Protein AF-E5VKX6-F1 (afdb_monomer)

Foldseek 3Di:
DVVLVQLQLDAADEAEDPPPCLVVDPCSVCVVVPHHDDDDDDDAPPDDDVVRVVSRVLSVQRSCVVVVNHDDDGDRGDGYHYDYPPQDDDWDDPDWAFWDAPDDAFDWFAFFQWGTFGAHPVVRDTPDTTTDNHGDTRHYDHPRRTGDPPVVLLCLLQEAEDEDEDDDPVCCPPPQNVCVVSVHHHDDDDFADDPDDDPVRVVSNVLSVVSSCVVVVVDDDDGDNHHRYDYAYPVQKDFFFAQAWAFKDAPDDFFDWFAFFQFGIFGAHPPPRDTPDTTTDRATATWHHADDDRTDHGGDGGTIGRHPPPPD

Structure (mmCIF, N/CA/C/O backbone):
data_AF-E5VKX6-F1
#
_entry.id   AF-E5VKX6-F1
#
loop_
_atom_site.group_PDB
_atom_site.id
_atom_site.type_symbol
_atom_site.label_atom_id
_atom_site.label_alt_id
_atom_site.label_comp_id
_atom_site.label_asym_id
_atom_site.label_entity_id
_atom_site.label_seq_id
_atom_site.pdbx_PDB_ins_code
_atom_site.Cartn_x
_atom_site.Cartn_y
_atom_site.Cartn_z
_atom_site.occupancy
_atom_site.B_iso_or_equiv
_atom_site.auth_seq_id
_atom_site.auth_comp_id
_atom_site.auth_asym_id
_atom_site.auth_atom_id
_atom_site.pdbx_PDB_model_num
ATOM 1 N N . MET A 1 1 ? 7.952 15.667 -30.362 1.00 75.56 1 MET A N 1
ATOM 2 C CA . MET A 1 1 ? 8.714 14.533 -29.792 1.00 75.56 1 MET A CA 1
ATOM 3 C C . MET A 1 1 ? 8.686 13.271 -30.652 1.00 75.56 1 MET A C 1
ATOM 5 O O . MET A 1 1 ? 9.751 12.733 -30.902 1.00 75.56 1 MET A O 1
ATOM 9 N N . LEU A 1 2 ? 7.537 12.828 -31.181 1.00 78.50 2 LEU A N 1
ATOM 10 C CA . LEU A 1 2 ? 7.439 11.594 -31.988 1.00 78.50 2 LEU A CA 1
ATOM 11 C C . LEU A 1 2 ? 8.431 11.457 -33.176 1.00 78.50 2 LEU A C 1
ATOM 13 O O . LEU A 1 2 ? 8.920 10.349 -33.383 1.00 78.50 2 LEU A O 1
ATOM 17 N N . PRO A 1 3 ? 8.779 12.518 -33.940 1.00 84.19 3 PRO A N 1
ATOM 18 C CA . PRO A 1 3 ? 9.766 12.403 -35.021 1.00 84.19 3 PRO A CA 1
ATOM 19 C C . PRO A 1 3 ? 11.149 11.949 -34.544 1.00 84.19 3 PRO A C 1
ATOM 21 O O . PRO A 1 3 ? 11.762 11.118 -35.197 1.00 84.19 3 PRO A O 1
ATOM 24 N N . TYR A 1 4 ? 11.584 12.439 -33.384 1.00 83.69 4 TYR A N 1
ATOM 25 C CA . TYR A 1 4 ? 12.848 12.061 -32.758 1.00 83.69 4 TYR A CA 1
ATOM 26 C C . TYR A 1 4 ? 12.817 10.605 -32.267 1.00 83.69 4 TYR A C 1
ATOM 28 O O . TYR A 1 4 ? 13.731 9.830 -32.515 1.00 83.69 4 TYR A O 1
ATOM 36 N N . ALA A 1 5 ? 11.712 10.181 -31.637 1.00 83.75 5 ALA A N 1
ATOM 37 C CA . ALA A 1 5 ? 11.561 8.804 -31.154 1.00 83.75 5 ALA A CA 1
ATOM 38 C C . ALA A 1 5 ? 11.696 7.763 -32.284 1.00 83.75 5 ALA A C 1
ATOM 40 O O . ALA A 1 5 ? 12.300 6.712 -32.088 1.00 83.75 5 ALA A O 1
ATOM 41 N N . LYS A 1 6 ? 11.211 8.085 -33.493 1.00 87.00 6 LYS A N 1
ATOM 42 C CA . LYS A 1 6 ? 11.339 7.231 -34.689 1.00 87.00 6 LYS A CA 1
ATOM 43 C C . LYS A 1 6 ? 12.779 7.014 -35.159 1.00 87.00 6 LYS A C 1
ATOM 45 O O . LYS A 1 6 ? 13.027 6.099 -35.935 1.00 87.00 6 LYS A O 1
ATOM 50 N N . ARG A 1 7 ? 13.727 7.848 -34.734 1.00 90.06 7 ARG A N 1
ATOM 51 C CA . ARG A 1 7 ? 15.133 7.772 -35.159 1.00 90.06 7 ARG A CA 1
ATOM 52 C C . ARG A 1 7 ? 16.009 6.999 -34.179 1.00 90.06 7 ARG A C 1
ATOM 54 O O . ARG A 1 7 ? 17.106 6.592 -34.544 1.00 90.06 7 ARG A O 1
ATOM 61 N N . LEU A 1 8 ? 15.496 6.699 -32.984 1.00 89.69 8 LEU A N 1
ATOM 62 C CA . LEU A 1 8 ? 16.241 6.040 -31.907 1.00 89.69 8 LEU A CA 1
ATOM 63 C C . LEU A 1 8 ? 16.412 4.523 -32.079 1.00 89.69 8 LEU A C 1
ATOM 65 O O . LEU A 1 8 ? 16.864 3.859 -31.151 1.00 89.69 8 LEU A O 1
ATOM 69 N N . ASN A 1 9 ? 16.097 3.971 -33.256 1.00 90.88 9 ASN A N 1
ATOM 70 C CA . ASN A 1 9 ? 16.286 2.552 -33.572 1.00 90.88 9 ASN A CA 1
ATOM 71 C C . ASN A 1 9 ? 15.603 1.603 -32.564 1.00 90.88 9 ASN A C 1
ATOM 73 O O . ASN A 1 9 ? 16.123 0.540 -32.239 1.00 90.88 9 ASN A O 1
ATOM 77 N N . ILE A 1 10 ? 14.440 1.989 -32.047 1.00 87.06 10 ILE A N 1
ATOM 78 C CA . ILE A 1 10 ? 13.662 1.231 -31.057 1.00 87.06 10 ILE A CA 1
ATOM 79 C C . ILE A 1 10 ? 12.542 0.432 -31.730 1.00 87.06 10 ILE A C 1
ATOM 81 O O . ILE A 1 10 ? 12.110 0.769 -32.828 1.00 87.06 10 ILE A O 1
ATOM 85 N N . ASP A 1 11 ? 12.086 -0.642 -31.086 1.00 82.12 11 ASP A N 1
ATOM 86 C CA . ASP A 1 11 ? 11.082 -1.548 -31.667 1.00 82.12 11 ASP A CA 1
ATOM 87 C C . ASP A 1 11 ? 9.640 -1.055 -31.447 1.00 82.12 11 ASP A C 1
ATOM 89 O O . ASP A 1 11 ? 8.745 -1.344 -32.242 1.00 82.12 11 ASP A O 1
ATOM 93 N N . TYR A 1 12 ? 9.411 -0.281 -30.384 1.00 79.94 12 TYR A N 1
ATOM 94 C CA . TYR A 1 12 ? 8.090 0.179 -29.969 1.00 79.94 12 TYR A CA 1
ATOM 95 C C . TYR A 1 12 ? 8.161 1.583 -29.362 1.00 79.94 12 TYR A C 1
ATOM 97 O O . TYR A 1 12 ? 9.068 1.895 -28.591 1.00 79.94 12 TYR A O 1
ATOM 105 N N . VAL A 1 13 ? 7.194 2.428 -29.715 1.00 78.50 13 VAL A N 1
ATOM 106 C CA . VAL A 1 13 ? 6.979 3.753 -29.136 1.00 78.50 13 VAL A CA 1
ATOM 107 C C . VAL A 1 13 ? 5.578 3.788 -28.559 1.00 78.50 13 VAL A C 1
ATOM 109 O O . VAL A 1 13 ? 4.588 3.824 -29.292 1.00 78.50 13 VAL A O 1
ATOM 112 N N . TRP A 1 14 ? 5.509 3.841 -27.236 1.00 72.25 14 TRP A N 1
ATOM 113 C CA . TRP A 1 14 ? 4.267 4.111 -26.538 1.00 72.25 14 TRP A CA 1
ATOM 114 C C . TRP A 1 14 ? 4.106 5.612 -26.321 1.00 72.25 14 TRP A C 1
ATOM 116 O O . TRP A 1 14 ? 4.937 6.255 -25.678 1.00 72.25 14 TRP A O 1
ATOM 126 N N . VAL A 1 15 ? 3.044 6.187 -26.877 1.00 70.38 15 VAL A N 1
ATOM 127 C CA . VAL A 1 15 ? 2.680 7.589 -26.674 1.00 70.38 15 VAL A CA 1
ATOM 128 C C . VAL A 1 15 ? 1.583 7.638 -25.618 1.00 70.38 15 VAL A C 1
ATOM 130 O O . VAL A 1 15 ? 0.407 7.474 -25.937 1.00 70.38 15 VAL A O 1
ATOM 133 N N . HIS A 1 16 ? 1.991 7.857 -24.368 1.00 62.97 16 HIS A N 1
ATOM 134 C CA . HIS A 1 16 ? 1.084 7.971 -23.231 1.00 62.97 16 HIS A CA 1
ATOM 135 C C . HIS A 1 16 ? 0.746 9.434 -22.912 1.00 62.97 16 HIS A C 1
ATOM 137 O O . HIS A 1 16 ? 1.635 10.287 -22.869 1.00 62.97 16 HIS A O 1
ATOM 143 N N . GLY A 1 17 ? -0.527 9.730 -22.667 1.00 51.97 17 GLY A N 1
ATOM 144 C CA . GLY A 1 17 ? -1.057 11.060 -22.359 1.00 51.97 17 GLY A CA 1
ATOM 145 C C . GLY A 1 17 ? -1.619 11.201 -20.943 1.00 51.97 17 GLY A C 1
ATOM 146 O O . GLY A 1 17 ? -2.368 12.146 -20.686 1.00 51.97 17 GLY A O 1
ATOM 147 N N . ALA A 1 18 ? -1.274 10.316 -19.996 1.00 47.06 18 ALA A N 1
ATOM 148 C CA . ALA A 1 18 ? -1.756 10.453 -18.619 1.00 47.06 18 ALA A CA 1
ATOM 149 C C . ALA A 1 18 ? -1.164 11.681 -17.907 1.00 47.06 18 ALA A C 1
ATOM 151 O O . ALA A 1 18 ? -0.025 11.700 -17.436 1.00 47.06 18 ALA A O 1
ATOM 152 N N . ALA A 1 19 ? -2.002 12.709 -17.794 1.00 45.66 19 ALA A N 1
ATOM 153 C CA . ALA A 1 19 ? -1.686 14.031 -17.267 1.00 45.66 19 ALA A CA 1
ATOM 154 C C . ALA A 1 19 ? -1.288 14.075 -15.778 1.00 45.66 19 ALA A C 1
ATOM 156 O O . ALA A 1 19 ? -0.694 15.054 -15.345 1.00 45.66 19 ALA A O 1
ATOM 157 N N . THR A 1 20 ? -1.588 13.053 -14.971 1.00 47.69 20 THR A N 1
ATOM 158 C CA . THR A 1 20 ? -1.511 13.178 -13.503 1.00 47.69 20 THR A CA 1
ATOM 159 C C . THR A 1 20 ? -0.108 13.045 -12.911 1.00 47.69 20 THR A C 1
ATOM 161 O O . THR A 1 20 ? 0.122 13.561 -11.822 1.00 47.69 20 THR A O 1
ATOM 164 N N . VAL A 1 21 ? 0.833 12.389 -13.602 1.00 48.19 21 VAL A N 1
ATOM 165 C CA . VAL A 1 21 ? 2.227 12.213 -13.126 1.00 48.19 21 VAL A CA 1
ATOM 166 C C . VAL A 1 21 ? 3.234 12.939 -14.024 1.00 48.19 21 VAL A C 1
ATOM 168 O O . VAL A 1 21 ? 4.317 13.309 -13.573 1.00 48.19 21 VAL A O 1
ATOM 171 N N . LEU A 1 22 ? 2.860 13.212 -15.283 1.00 57.25 22 LEU A N 1
ATOM 172 C CA . LEU A 1 22 ? 3.704 13.886 -16.272 1.00 57.25 22 LEU A CA 1
ATOM 173 C C . LEU A 1 22 ? 4.239 15.226 -15.755 1.00 57.25 22 LEU A C 1
ATOM 175 O O . LEU A 1 22 ? 5.444 15.449 -15.857 1.00 57.25 22 LEU A O 1
ATOM 179 N N . GLU A 1 23 ? 3.390 16.065 -15.150 1.00 59.25 23 GLU A N 1
ATOM 180 C CA . GLU A 1 23 ? 3.745 17.427 -14.710 1.00 59.25 23 GLU A CA 1
ATOM 181 C C . GLU A 1 23 ? 4.903 17.480 -13.699 1.00 59.25 23 GLU A C 1
ATOM 183 O O . GLU A 1 23 ? 5.631 18.471 -13.645 1.00 59.25 23 GLU A O 1
ATOM 188 N N . ALA A 1 24 ? 5.128 16.398 -12.946 1.00 64.38 24 ALA A N 1
ATOM 189 C CA . ALA A 1 24 ? 6.196 16.299 -11.951 1.00 64.38 24 ALA A CA 1
ATOM 190 C C . ALA A 1 24 ? 7.514 15.718 -12.503 1.00 64.38 24 ALA A C 1
ATOM 192 O O . ALA A 1 24 ? 8.504 15.633 -11.774 1.00 64.38 24 ALA A O 1
ATOM 193 N N . THR A 1 25 ? 7.561 15.306 -13.774 1.00 69.12 25 THR A N 1
ATOM 194 C CA . THR A 1 25 ? 8.765 14.698 -14.360 1.00 69.12 25 THR A CA 1
ATOM 195 C C . THR A 1 25 ? 9.723 15.746 -14.928 1.00 69.12 25 THR A C 1
ATOM 197 O O . THR A 1 25 ? 9.324 16.726 -15.561 1.00 69.12 25 THR A O 1
ATOM 200 N N . PHE A 1 26 ? 11.027 15.497 -14.779 1.00 72.31 26 PHE A N 1
ATOM 201 C CA . PHE A 1 26 ? 12.072 16.342 -15.368 1.00 72.31 26 PHE A CA 1
ATOM 202 C C . PHE A 1 26 ? 11.925 16.478 -16.893 1.00 72.31 26 PHE A C 1
ATOM 204 O O . PHE A 1 26 ? 12.053 17.574 -17.441 1.00 72.31 26 PHE A O 1
ATOM 211 N N . ALA A 1 27 ? 11.597 15.374 -17.575 1.00 74.31 27 ALA A N 1
ATOM 212 C CA . ALA A 1 27 ? 11.379 15.366 -19.018 1.00 74.31 27 ALA A CA 1
ATOM 213 C C . ALA A 1 27 ? 10.198 16.257 -19.427 1.00 74.31 27 ALA A C 1
ATOM 215 O O . ALA A 1 27 ? 10.301 16.992 -20.409 1.00 74.31 27 ALA A O 1
ATOM 216 N N . HIS A 1 28 ? 9.097 16.247 -18.673 1.00 76.12 28 HIS A N 1
ATOM 217 C CA . HIS A 1 28 ? 7.968 17.136 -18.931 1.00 76.12 28 HIS A CA 1
ATOM 218 C C . HIS A 1 28 ? 8.343 18.607 -18.734 1.00 76.12 28 HIS A C 1
ATOM 220 O O . HIS A 1 28 ? 8.082 19.414 -19.623 1.00 76.12 28 HIS A O 1
ATOM 226 N N . SER A 1 29 ? 9.006 18.956 -17.623 1.00 77.38 29 SER A N 1
ATOM 227 C CA . SER A 1 29 ? 9.419 20.344 -17.362 1.00 77.38 29 SER A CA 1
ATOM 228 C C . SER A 1 29 ? 10.312 20.902 -18.476 1.00 77.38 29 SER A C 1
ATOM 230 O O . SER A 1 29 ? 10.101 22.029 -18.920 1.00 77.38 29 SER A O 1
ATOM 232 N N . LEU A 1 30 ? 11.274 20.114 -18.973 1.00 76.81 30 LEU A N 1
ATOM 233 C CA . LEU A 1 30 ? 12.148 20.534 -20.073 1.00 76.81 30 LEU A CA 1
ATOM 234 C C . LEU A 1 30 ? 11.397 20.699 -21.398 1.00 76.81 30 LEU A C 1
ATOM 236 O O . LEU A 1 30 ? 11.575 21.717 -22.073 1.00 76.81 30 LEU A O 1
ATOM 240 N N . ASN A 1 31 ? 10.514 19.756 -21.736 1.00 80.44 31 ASN A N 1
ATOM 241 C CA . ASN A 1 31 ? 9.680 19.870 -22.932 1.00 80.44 31 ASN A CA 1
ATOM 242 C C . ASN A 1 31 ? 8.766 21.108 -22.870 1.00 80.44 31 ASN A C 1
ATOM 244 O O . ASN A 1 31 ? 8.626 21.807 -23.873 1.00 80.44 31 ASN A O 1
ATOM 248 N N . MET A 1 32 ? 8.205 21.427 -21.698 1.00 79.44 32 MET A N 1
ATOM 249 C CA . MET A 1 32 ? 7.347 22.602 -21.485 1.00 79.44 32 MET A CA 1
ATOM 250 C C . MET A 1 32 ? 8.071 23.936 -21.701 1.00 79.44 32 MET A C 1
ATOM 252 O O . MET A 1 32 ? 7.478 24.872 -22.231 1.00 79.44 32 MET A O 1
ATOM 256 N N . ILE A 1 33 ? 9.355 24.032 -21.339 1.00 85.62 33 ILE A N 1
ATOM 257 C CA . ILE A 1 33 ? 10.170 25.238 -21.581 1.00 85.62 33 ILE A CA 1
ATOM 258 C C . ILE A 1 33 ? 10.822 25.254 -22.975 1.00 85.62 33 ILE A C 1
ATOM 260 O O . ILE A 1 33 ? 11.661 26.109 -23.255 1.00 85.62 33 ILE A O 1
ATOM 264 N N . GLY A 1 34 ? 10.447 24.316 -23.853 1.00 81.94 34 GLY A N 1
ATOM 265 C CA . GLY A 1 34 ? 10.885 24.266 -25.248 1.00 81.94 34 GLY A CA 1
ATOM 266 C C . GLY A 1 34 ? 12.182 23.497 -25.501 1.00 81.94 34 GLY A C 1
ATOM 267 O O . GLY A 1 34 ? 12.703 23.566 -26.611 1.00 81.94 34 GLY A O 1
ATOM 268 N N . THR A 1 35 ? 12.706 22.761 -24.515 1.00 83.69 35 THR A N 1
ATOM 269 C CA . THR A 1 35 ? 13.857 21.861 -24.699 1.00 83.69 35 THR A CA 1
ATOM 270 C C . THR A 1 35 ? 13.359 20.443 -25.002 1.00 83.69 35 THR A C 1
ATOM 272 O O . THR A 1 35 ? 12.798 19.811 -24.106 1.00 83.69 35 THR A O 1
ATOM 275 N N . PRO A 1 36 ? 13.552 19.903 -26.221 1.00 80.00 36 PRO A N 1
ATOM 276 C CA . PRO A 1 36 ? 13.085 18.560 -26.562 1.00 80.00 36 PRO A CA 1
ATOM 277 C C . PRO A 1 36 ? 13.779 17.485 -25.717 1.00 80.00 36 PRO A C 1
ATOM 279 O O . PRO A 1 36 ? 15.002 17.365 -25.749 1.00 80.00 36 PRO A O 1
ATOM 282 N N . VAL A 1 37 ? 13.005 16.675 -24.992 1.00 79.56 37 VAL A N 1
ATOM 283 C CA . VAL A 1 37 ? 13.517 15.555 -24.183 1.00 79.56 37 VAL A CA 1
ATOM 284 C C . VAL A 1 37 ? 12.681 14.303 -24.399 1.00 79.56 37 VAL A C 1
ATOM 286 O O . VAL A 1 37 ? 11.455 14.342 -24.299 1.00 79.56 37 VAL A O 1
ATOM 289 N N . LEU A 1 38 ? 13.353 13.181 -24.651 1.00 78.38 38 LEU A N 1
ATOM 290 C CA . LEU A 1 38 ? 12.748 11.851 -24.729 1.00 78.38 38 LEU A CA 1
ATOM 291 C C . LEU A 1 38 ? 13.234 11.010 -23.562 1.00 78.38 38 LEU A C 1
ATOM 293 O O . LEU A 1 38 ? 14.419 11.020 -23.236 1.00 78.38 38 LEU A O 1
ATOM 297 N N . VAL A 1 39 ? 12.314 10.250 -22.984 1.00 78.25 39 VAL A N 1
ATOM 298 C CA . VAL A 1 39 ? 12.637 9.160 -22.069 1.00 78.25 39 VAL A CA 1
ATOM 299 C C . VAL A 1 39 ? 12.470 7.871 -22.853 1.00 78.25 39 VAL A C 1
ATOM 301 O O . VAL A 1 39 ? 11.474 7.694 -23.552 1.00 78.25 39 VAL A O 1
ATOM 304 N N . VAL A 1 40 ? 13.475 7.007 -22.778 1.00 76.12 40 VAL A N 1
ATOM 305 C CA . VAL A 1 40 ? 13.463 5.704 -23.433 1.00 76.12 40 VAL A CA 1
ATOM 306 C C . VAL A 1 40 ? 13.568 4.640 -22.358 1.00 76.12 40 VAL A C 1
ATOM 308 O O . VAL A 1 40 ? 14.529 4.623 -21.590 1.00 76.12 40 VAL A O 1
ATOM 311 N N . GLU A 1 41 ? 12.593 3.742 -22.341 1.00 73.00 41 GLU A N 1
ATOM 312 C CA . GLU A 1 41 ? 12.605 2.531 -21.531 1.00 73.00 41 GLU A CA 1
ATOM 313 C C . GLU A 1 41 ? 12.821 1.343 -22.465 1.00 73.00 41 GLU A C 1
ATOM 315 O O . GLU A 1 41 ? 12.116 1.190 -23.462 1.00 73.00 41 GLU A O 1
ATOM 320 N N . MET A 1 42 ? 13.839 0.526 -22.190 1.00 68.38 42 MET A N 1
ATOM 321 C CA . MET A 1 42 ? 14.162 -0.633 -23.020 1.00 68.38 42 MET A CA 1
ATOM 322 C C . MET A 1 42 ? 14.477 -1.855 -22.178 1.00 68.38 42 MET A C 1
ATOM 324 O O . MET A 1 42 ? 15.294 -1.813 -21.257 1.00 68.38 42 MET A O 1
ATOM 328 N N . GLY A 1 43 ? 13.877 -2.972 -22.580 1.00 64.88 43 GLY A N 1
ATOM 329 C CA . GLY A 1 43 ? 14.017 -4.251 -21.910 1.00 64.88 43 GLY A CA 1
ATOM 330 C C . GLY A 1 43 ? 13.037 -4.391 -20.758 1.00 64.88 43 GLY A C 1
ATOM 331 O O . GLY A 1 43 ? 11.857 -4.093 -20.888 1.00 64.88 43 GLY A O 1
ATOM 332 N N . VAL A 1 44 ? 13.535 -4.913 -19.650 1.00 61.44 44 VAL A N 1
ATOM 333 C CA . VAL A 1 44 ? 12.734 -5.341 -18.509 1.00 61.44 44 VAL A CA 1
ATOM 334 C C . VAL A 1 44 ? 13.404 -4.880 -17.221 1.00 61.44 44 VAL A C 1
ATOM 336 O O . VAL A 1 44 ? 14.632 -4.761 -17.156 1.00 61.44 44 VAL A O 1
ATOM 339 N N . GLY A 1 45 ? 12.600 -4.595 -16.196 1.00 58.25 45 GLY A N 1
ATOM 340 C CA . GLY A 1 45 ? 13.104 -4.143 -14.902 1.00 58.25 45 GLY A CA 1
ATOM 341 C C . GLY A 1 45 ? 14.121 -5.125 -14.312 1.00 58.25 45 GLY A C 1
ATOM 342 O O . GLY A 1 45 ? 13.942 -6.335 -14.386 1.00 58.25 45 GLY A O 1
ATOM 343 N N . MET A 1 46 ? 15.184 -4.591 -13.704 1.00 50.28 46 MET A N 1
ATOM 344 C CA . MET A 1 46 ? 16.238 -5.342 -13.000 1.00 50.28 46 MET A CA 1
ATOM 345 C C . MET A 1 46 ? 17.194 -6.198 -13.855 1.00 50.28 46 MET A C 1
ATOM 347 O O . MET A 1 46 ? 18.071 -6.850 -13.282 1.00 50.28 46 MET A O 1
ATOM 351 N N . ARG A 1 47 ? 17.132 -6.148 -15.195 1.00 62.16 47 ARG A N 1
ATOM 352 C CA . ARG A 1 47 ? 18.100 -6.837 -16.072 1.00 62.16 47 ARG A CA 1
ATOM 353 C C . ARG A 1 47 ? 18.636 -5.946 -17.185 1.00 62.16 47 ARG A C 1
ATOM 355 O O . ARG A 1 47 ? 17.892 -5.350 -17.955 1.00 62.16 47 ARG A O 1
ATOM 362 N N . VAL A 1 48 ? 19.960 -5.936 -17.340 1.00 69.12 48 VAL A N 1
ATOM 363 C CA . VAL A 1 48 ? 20.627 -5.273 -18.469 1.00 69.12 48 VAL A CA 1
ATOM 364 C C . VAL A 1 48 ? 20.737 -6.245 -19.640 1.00 69.12 48 VAL A C 1
ATOM 366 O O . VAL A 1 48 ? 21.437 -7.253 -19.553 1.00 69.12 48 VAL A O 1
ATOM 369 N N . THR A 1 49 ? 20.093 -5.907 -20.756 1.00 76.12 49 THR A N 1
ATOM 370 C CA . THR A 1 49 ? 20.213 -6.650 -22.020 1.00 76.12 49 THR A CA 1
ATOM 371 C C . THR A 1 49 ? 21.157 -5.889 -22.949 1.00 76.12 49 THR A C 1
ATOM 373 O O . THR A 1 49 ? 20.826 -4.800 -23.421 1.00 76.12 49 THR A O 1
ATOM 376 N N . LYS A 1 50 ? 22.361 -6.426 -23.191 1.00 81.75 50 LYS A N 1
ATOM 377 C CA . LYS A 1 50 ? 23.438 -5.715 -23.913 1.00 81.75 50 LYS A CA 1
ATOM 378 C C . LYS A 1 50 ? 23.041 -5.341 -25.337 1.00 81.75 50 LYS A C 1
ATOM 380 O O . LYS A 1 50 ? 23.468 -4.305 -25.839 1.00 81.75 50 LYS A O 1
ATOM 385 N N . GLU A 1 51 ? 22.252 -6.186 -25.981 1.00 85.38 51 GLU A N 1
ATOM 386 C CA . GLU A 1 51 ? 21.765 -6.018 -27.344 1.00 85.38 51 GLU A CA 1
ATOM 387 C C . GLU A 1 51 ? 20.873 -4.776 -27.441 1.00 85.38 51 GLU A C 1
ATOM 389 O O . GLU A 1 51 ? 21.098 -3.941 -28.315 1.00 85.38 51 GLU A O 1
ATOM 394 N N . TYR A 1 52 ? 19.964 -4.581 -26.480 1.00 84.56 52 TYR A N 1
ATOM 395 C CA . TYR A 1 52 ? 19.125 -3.382 -26.401 1.00 84.56 52 TYR A CA 1
ATOM 396 C C . TYR A 1 52 ? 19.942 -2.121 -26.118 1.00 84.56 52 TYR A C 1
ATOM 398 O O . TYR A 1 52 ? 19.696 -1.084 -26.728 1.00 84.56 52 TYR A O 1
ATOM 406 N N . CYS A 1 53 ? 20.969 -2.202 -25.263 1.00 83.31 53 CYS A N 1
ATOM 407 C CA . CYS A 1 53 ? 21.861 -1.064 -25.030 1.00 83.31 53 CYS A CA 1
ATOM 408 C C . CYS A 1 53 ? 22.602 -0.648 -26.308 1.00 83.31 53 CYS A C 1
ATOM 410 O O . CYS A 1 53 ? 22.674 0.539 -26.610 1.00 83.31 53 CYS A O 1
ATOM 412 N N . LYS A 1 54 ? 23.139 -1.611 -27.070 1.00 89.81 54 LYS A N 1
ATOM 413 C CA . LYS A 1 54 ? 23.810 -1.333 -28.352 1.00 89.81 54 LYS A CA 1
ATOM 414 C C . LYS A 1 54 ? 22.841 -0.731 -29.366 1.00 89.81 54 LYS A C 1
ATOM 416 O O . LYS A 1 54 ? 23.158 0.286 -29.969 1.00 89.81 54 LYS A O 1
ATOM 421 N N . GLN A 1 55 ? 21.649 -1.312 -29.479 1.00 91.44 55 GLN A N 1
ATOM 422 C CA . GLN A 1 55 ? 20.587 -0.833 -30.358 1.00 91.44 55 GLN A CA 1
ATOM 423 C C . GLN A 1 55 ? 20.216 0.630 -30.068 1.00 91.44 55 GLN A C 1
ATOM 425 O O . GLN A 1 55 ? 20.116 1.426 -31.003 1.00 91.44 55 GLN A O 1
ATOM 430 N N . LEU A 1 56 ? 20.073 0.994 -28.788 1.00 90.38 56 LEU A N 1
ATOM 431 C CA . LEU A 1 56 ? 19.797 2.369 -28.373 1.00 90.38 56 LEU A CA 1
ATOM 432 C C . LEU A 1 56 ? 20.961 3.312 -28.683 1.00 90.38 56 LEU A C 1
ATOM 434 O O . LEU A 1 56 ? 20.742 4.420 -29.162 1.00 90.38 56 LEU A O 1
ATOM 438 N N . VAL A 1 57 ? 22.200 2.879 -28.429 1.00 92.44 57 VAL A N 1
ATOM 439 C CA . VAL A 1 57 ? 23.401 3.666 -28.746 1.00 92.44 57 VAL A CA 1
ATOM 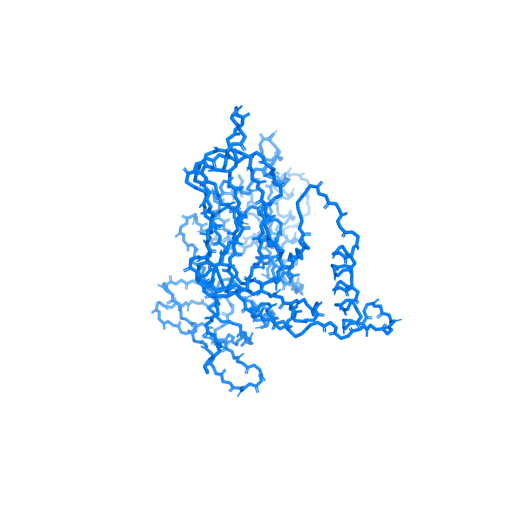440 C C . VAL A 1 57 ? 23.473 3.968 -30.242 1.00 92.44 57 VAL A C 1
ATOM 442 O O . VAL A 1 57 ? 23.712 5.118 -30.610 1.00 92.44 57 VAL A O 1
ATOM 445 N N . ASP A 1 58 ? 23.200 2.984 -31.099 1.00 94.56 58 ASP A N 1
ATOM 446 C CA . ASP A 1 58 ? 23.138 3.193 -32.547 1.00 94.56 58 ASP A CA 1
ATOM 447 C C . ASP A 1 58 ? 22.081 4.251 -32.913 1.00 94.56 58 ASP A C 1
ATOM 449 O O . ASP A 1 58 ? 22.352 5.153 -33.707 1.00 94.56 58 ASP A O 1
ATOM 453 N N . GLY A 1 59 ? 20.904 4.195 -32.281 1.00 93.12 59 GLY A N 1
ATOM 454 C CA . GLY A 1 59 ? 19.843 5.190 -32.444 1.00 93.12 59 GLY A CA 1
ATOM 455 C C . GLY A 1 59 ? 20.227 6.600 -31.984 1.00 93.12 59 GLY A C 1
ATOM 456 O O . GLY A 1 59 ? 19.914 7.578 -32.661 1.00 93.12 59 GLY A O 1
ATOM 457 N N . ILE A 1 60 ? 20.959 6.722 -30.874 1.00 92.88 60 ILE A N 1
ATOM 458 C CA . ILE A 1 60 ? 21.478 8.010 -30.390 1.00 92.88 60 ILE A CA 1
ATOM 459 C C . ILE A 1 60 ? 22.436 8.618 -31.420 1.00 92.88 60 ILE A C 1
ATOM 461 O O . ILE A 1 60 ? 22.342 9.811 -31.703 1.00 92.88 60 ILE A O 1
ATOM 465 N N . PHE A 1 61 ? 23.327 7.824 -32.022 1.00 95.31 61 PHE A N 1
ATOM 466 C CA . PHE A 1 61 ? 24.234 8.328 -33.058 1.00 95.31 61 PHE A CA 1
ATOM 467 C C . PHE A 1 61 ? 23.502 8.762 -34.332 1.00 95.31 61 PHE A C 1
ATOM 469 O O . PHE A 1 61 ? 23.904 9.756 -34.941 1.00 95.31 61 PHE A O 1
ATOM 476 N N . VAL A 1 62 ? 22.428 8.063 -34.721 1.00 94.75 62 VAL A N 1
ATOM 477 C CA . VAL A 1 62 ? 21.553 8.491 -35.825 1.00 94.75 62 VAL A CA 1
ATOM 478 C C . VAL A 1 62 ? 20.962 9.870 -35.528 1.00 94.75 62 VAL A C 1
ATOM 480 O O . VAL A 1 62 ? 21.118 10.783 -36.337 1.00 94.75 62 VAL A O 1
ATOM 483 N N . GLU A 1 63 ? 20.368 10.051 -34.349 1.00 91.88 63 GLU A N 1
ATOM 484 C CA . GLU A 1 63 ? 19.753 11.323 -33.956 1.00 91.88 63 GLU A CA 1
ATOM 485 C C . GLU A 1 63 ? 20.789 12.454 -33.842 1.00 91.88 63 GLU A C 1
ATOM 487 O O . GLU A 1 63 ? 20.598 13.549 -34.367 1.00 91.88 63 GLU A O 1
ATOM 492 N N . MET A 1 64 ? 21.950 12.187 -33.237 1.00 93.00 64 MET A N 1
ATOM 493 C CA . MET A 1 64 ? 23.050 13.155 -33.181 1.00 93.00 64 MET A CA 1
ATOM 494 C C . MET A 1 64 ? 23.518 13.576 -34.576 1.00 93.00 64 MET A C 1
ATOM 496 O O . MET A 1 64 ? 23.899 14.731 -34.768 1.00 93.00 64 MET A O 1
ATOM 500 N N . LYS A 1 65 ? 23.508 12.664 -35.553 1.00 93.56 65 LYS A N 1
ATOM 501 C CA . LYS A 1 65 ? 23.863 12.987 -36.937 1.00 93.56 65 LYS A CA 1
ATOM 502 C C . LYS A 1 65 ? 22.809 13.862 -37.603 1.00 93.56 65 LYS A C 1
ATOM 504 O O . LYS A 1 65 ? 23.180 14.832 -38.261 1.00 93.56 65 LYS A O 1
ATOM 509 N N . ASP A 1 66 ? 21.528 13.573 -37.391 1.00 91.25 66 ASP A N 1
ATOM 510 C CA . ASP A 1 66 ? 20.427 14.397 -37.906 1.00 91.25 66 ASP A CA 1
ATOM 511 C C . ASP A 1 66 ? 20.457 15.820 -37.325 1.00 91.25 66 ASP A C 1
ATOM 513 O O . ASP A 1 66 ? 20.190 16.792 -38.033 1.00 91.25 66 ASP A O 1
ATOM 517 N N . LEU A 1 67 ? 20.875 15.957 -36.063 1.00 90.56 67 LEU A N 1
ATOM 518 C CA . LEU A 1 67 ? 21.097 17.241 -35.389 1.00 90.56 67 LEU A CA 1
ATOM 519 C C . LEU A 1 67 ? 22.420 17.932 -35.776 1.00 90.56 67 LEU A C 1
ATOM 521 O O . LEU A 1 67 ? 22.693 19.041 -35.317 1.00 90.56 67 LEU A O 1
ATOM 525 N N . GLY A 1 68 ? 23.262 17.297 -36.597 1.00 93.81 68 GLY A N 1
ATOM 526 C CA . GLY A 1 68 ? 24.565 17.827 -37.015 1.00 93.81 68 GLY A CA 1
ATOM 527 C C . GLY A 1 68 ? 25.661 17.770 -35.942 1.00 93.81 68 GLY A C 1
ATOM 528 O O . GLY A 1 68 ? 26.726 18.361 -36.121 1.00 93.81 68 GLY A O 1
ATOM 529 N N . MET A 1 69 ? 25.433 17.051 -34.842 1.00 95.19 69 MET A N 1
ATOM 530 C CA . MET A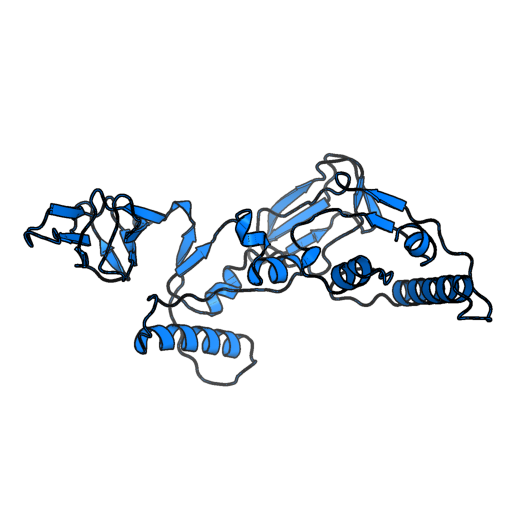 1 69 ? 26.379 16.868 -33.733 1.00 95.19 69 MET A CA 1
ATOM 531 C C . MET A 1 69 ? 27.372 15.720 -33.971 1.00 95.19 69 MET A C 1
ATOM 533 O O . MET A 1 69 ? 28.393 15.649 -33.287 1.00 95.19 69 MET A O 1
ATOM 537 N N . TRP A 1 70 ? 27.067 14.809 -34.902 1.00 94.69 70 TRP A N 1
ATOM 538 C CA . TRP A 1 70 ? 27.905 13.660 -35.251 1.00 94.69 70 TRP A CA 1
ATOM 539 C C . TRP A 1 70 ? 28.119 13.532 -36.763 1.00 94.69 70 TRP A C 1
ATOM 541 O O . TRP A 1 70 ? 27.202 13.705 -37.560 1.00 94.69 70 TRP A O 1
ATOM 551 N N . GLN A 1 71 ? 29.352 13.212 -37.162 1.00 94.12 71 GLN A N 1
ATOM 552 C CA . GLN A 1 71 ? 29.803 13.222 -38.560 1.00 94.12 71 GLN A CA 1
ATOM 553 C C . GLN A 1 71 ? 30.266 11.836 -39.020 1.00 94.12 71 GLN A C 1
ATOM 555 O O . GLN A 1 71 ? 30.544 11.641 -40.203 1.00 94.12 71 GLN A O 1
ATOM 560 N N . GLY A 1 72 ? 30.331 10.868 -38.103 1.00 93.25 72 GLY A N 1
ATOM 561 C CA . GLY A 1 72 ? 30.672 9.487 -38.417 1.00 93.25 72 GLY A CA 1
ATOM 562 C C . GLY A 1 72 ? 29.556 8.749 -39.158 1.00 93.25 72 GLY A C 1
ATOM 563 O O . GLY A 1 72 ? 28.466 9.274 -39.421 1.00 93.25 72 GLY A O 1
ATOM 564 N N . GLU A 1 73 ? 29.834 7.500 -39.511 1.00 93.75 73 GLU A N 1
ATOM 565 C CA . GLU A 1 73 ? 28.829 6.595 -40.066 1.00 93.75 73 GLU A CA 1
ATOM 566 C C . GLU A 1 73 ? 27.787 6.224 -39.007 1.00 93.75 73 GLU A C 1
ATOM 568 O O . GLU A 1 73 ? 28.068 6.220 -37.808 1.00 93.75 73 GLU A O 1
ATOM 573 N N . VAL A 1 74 ? 26.563 5.971 -39.467 1.00 95.00 74 VAL A N 1
ATOM 574 C CA . VAL A 1 74 ? 25.422 5.567 -38.639 1.00 95.00 74 VAL A CA 1
ATOM 575 C C . VAL A 1 74 ? 24.615 4.526 -39.400 1.00 95.00 74 VAL A C 1
ATOM 577 O O . VAL A 1 74 ? 24.683 4.460 -40.630 1.00 95.00 74 VAL A O 1
ATOM 580 N N . ILE A 1 75 ? 23.841 3.728 -38.674 1.00 94.06 75 ILE A N 1
ATOM 581 C CA . ILE A 1 75 ? 22.926 2.752 -39.266 1.00 94.06 75 ILE A CA 1
ATOM 582 C C . ILE A 1 75 ? 21.688 3.431 -39.875 1.00 94.06 75 ILE A C 1
ATOM 584 O O . ILE A 1 75 ? 21.434 4.617 -39.668 1.00 94.06 75 ILE A O 1
ATOM 588 N N . THR A 1 76 ? 20.863 2.650 -40.572 1.00 92.88 76 THR A N 1
ATOM 589 C CA . THR A 1 76 ? 19.460 3.024 -40.807 1.00 92.88 76 THR A CA 1
ATOM 590 C C . THR A 1 76 ? 18.620 2.495 -39.639 1.00 92.88 76 THR A C 1
ATOM 592 O O . THR A 1 76 ? 18.663 1.285 -39.403 1.00 92.88 76 THR A O 1
ATOM 595 N N . PRO A 1 77 ? 17.907 3.353 -38.884 1.00 91.62 77 PRO A N 1
ATOM 596 C CA . PRO A 1 77 ? 17.106 2.912 -37.745 1.00 91.62 77 PRO A CA 1
ATOM 597 C C . PRO A 1 77 ? 15.894 2.093 -38.203 1.00 91.62 77 PRO A C 1
ATOM 599 O O . PRO A 1 77 ? 15.380 2.288 -39.306 1.00 91.62 77 PRO A O 1
ATOM 602 N N . LYS A 1 78 ? 15.429 1.192 -37.335 1.00 88.19 78 LYS A N 1
ATOM 603 C CA . LYS A 1 78 ? 14.155 0.479 -37.502 1.00 88.19 78 LYS A CA 1
ATOM 604 C C . LYS A 1 78 ? 12.960 1.438 -37.480 1.00 88.19 78 LYS A C 1
ATOM 606 O O . LYS A 1 78 ? 13.008 2.472 -36.817 1.00 88.19 78 LYS A O 1
ATOM 611 N N . ASP A 1 79 ? 11.870 1.028 -38.126 1.00 84.94 79 ASP A N 1
ATOM 612 C CA . ASP A 1 79 ? 10.560 1.660 -37.966 1.00 84.94 79 ASP A CA 1
ATOM 613 C C . ASP A 1 79 ? 9.857 1.091 -36.719 1.00 84.94 79 ASP A C 1
ATOM 615 O O . ASP A 1 79 ? 9.525 -0.099 -36.710 1.00 84.94 79 ASP A O 1
ATOM 619 N N . PRO A 1 80 ? 9.624 1.897 -35.664 1.00 85.81 80 PRO A N 1
ATOM 620 C CA . PRO A 1 80 ? 8.961 1.411 -34.463 1.00 85.81 80 PRO A CA 1
ATOM 621 C C . PRO A 1 80 ? 7.461 1.224 -34.686 1.00 85.81 80 PRO A C 1
ATOM 623 O O . PRO A 1 80 ? 6.813 2.017 -35.378 1.00 85.81 80 PRO A O 1
ATOM 626 N N . LEU A 1 81 ? 6.881 0.245 -33.992 1.00 81.62 81 LEU A N 1
ATOM 627 C CA . LEU A 1 81 ? 5.434 0.184 -33.811 1.00 81.62 81 LEU A CA 1
ATOM 628 C C . LEU A 1 81 ? 5.004 1.319 -32.875 1.00 81.62 81 LEU A C 1
ATOM 630 O O . LEU A 1 81 ? 5.583 1.494 -31.806 1.00 81.62 81 LEU A O 1
ATOM 634 N N . ILE A 1 82 ? 4.015 2.112 -33.280 1.00 78.88 82 ILE A N 1
ATOM 635 C CA . ILE A 1 82 ? 3.528 3.253 -32.496 1.00 78.88 82 ILE A CA 1
ATOM 636 C C . ILE A 1 82 ? 2.170 2.889 -31.933 1.00 78.88 82 ILE A C 1
ATOM 638 O O . ILE A 1 82 ? 1.270 2.565 -32.703 1.00 78.88 82 ILE A O 1
ATOM 642 N N . SER A 1 83 ? 2.032 2.992 -30.616 1.00 71.44 83 SER A N 1
ATOM 643 C CA . SER A 1 83 ? 0.753 2.831 -29.937 1.00 71.44 83 SER A CA 1
ATOM 644 C C . SER A 1 83 ? 0.412 4.080 -29.138 1.00 71.44 83 SER A C 1
ATOM 646 O O . SER A 1 83 ? 1.283 4.689 -28.510 1.00 71.44 83 SER A O 1
ATOM 648 N N . THR A 1 84 ? -0.851 4.488 -29.205 1.00 68.88 84 THR A N 1
ATOM 649 C CA . THR A 1 84 ? -1.371 5.699 -28.548 1.00 68.88 84 THR A CA 1
ATOM 650 C C . THR A 1 84 ? -2.274 5.350 -27.361 1.00 68.88 84 THR A C 1
ATOM 652 O O . THR A 1 84 ? -2.626 4.188 -27.162 1.00 68.88 84 THR A O 1
ATOM 655 N N . ASP A 1 85 ? -2.623 6.338 -26.532 1.00 56.72 85 ASP A N 1
ATOM 656 C CA . ASP A 1 85 ? -3.508 6.144 -25.375 1.00 56.72 85 ASP A CA 1
ATOM 657 C C . ASP A 1 85 ? -4.775 5.337 -25.702 1.00 56.72 85 ASP A C 1
ATOM 659 O O . ASP A 1 85 ? -5.506 5.648 -26.641 1.00 56.72 85 ASP A O 1
ATOM 663 N N . GLY A 1 86 ? -5.051 4.329 -24.869 1.00 58.09 86 GLY A N 1
ATOM 664 C CA . GLY A 1 86 ? -6.209 3.437 -24.996 1.00 58.09 86 GLY A CA 1
ATOM 665 C C . GLY A 1 86 ? -5.928 2.100 -25.689 1.00 58.09 86 GLY A C 1
ATOM 666 O O . GLY A 1 86 ? -6.804 1.243 -25.693 1.00 58.09 86 GLY A O 1
ATOM 667 N N . GLU A 1 87 ? -4.725 1.892 -26.230 1.00 65.00 87 GLU A N 1
ATOM 668 C CA . GLU A 1 87 ? -4.341 0.647 -26.922 1.00 65.00 87 GLU A CA 1
ATOM 669 C C . GLU A 1 87 ? -3.493 -0.313 -26.064 1.00 65.00 87 GLU A C 1
ATOM 671 O O . GLU A 1 87 ? -3.209 -1.434 -26.487 1.00 65.00 87 GLU A O 1
ATOM 676 N N . VAL A 1 88 ? -3.100 0.098 -24.852 1.00 69.31 88 VAL A N 1
ATOM 677 C CA . VAL A 1 88 ? -2.336 -0.732 -23.907 1.00 69.31 88 VAL A CA 1
ATOM 678 C C . VAL A 1 88 ? -3.253 -1.235 -22.798 1.00 69.31 88 VAL A C 1
ATOM 680 O O . VAL A 1 88 ? -3.841 -0.446 -22.058 1.00 69.31 88 VAL A O 1
ATOM 683 N N . HIS A 1 89 ? -3.345 -2.557 -22.668 1.00 71.00 89 HIS A N 1
ATOM 684 C CA . HIS A 1 89 ? -4.104 -3.234 -21.621 1.00 71.00 89 HIS A CA 1
ATOM 685 C C . HIS A 1 89 ? -3.164 -3.785 -20.548 1.00 71.00 89 HIS A C 1
ATOM 687 O O . HIS A 1 89 ? -2.194 -4.477 -20.857 1.00 71.00 89 HIS A O 1
ATOM 693 N N . TYR A 1 90 ? -3.471 -3.496 -19.283 1.00 74.50 90 TYR A N 1
ATOM 694 C CA . TYR A 1 90 ? -2.741 -4.030 -18.137 1.00 74.50 90 TYR A CA 1
ATOM 695 C C . TYR A 1 90 ? -3.389 -5.321 -17.654 1.00 74.50 90 TYR A C 1
ATOM 697 O O . TYR A 1 90 ? -4.598 -5.356 -17.435 1.00 74.50 90 TYR A O 1
ATOM 705 N N . LEU A 1 91 ? -2.572 -6.347 -17.431 1.00 72.00 91 LEU A N 1
ATOM 706 C CA . LEU A 1 91 ? -2.990 -7.587 -16.793 1.00 72.00 91 LEU A CA 1
ATOM 707 C C . LEU A 1 91 ? -2.330 -7.675 -15.418 1.00 72.00 91 LEU A C 1
ATOM 709 O O . LEU A 1 91 ? -1.107 -7.775 -15.320 1.00 72.00 91 LEU A O 1
ATOM 713 N N . ASN A 1 92 ? -3.144 -7.614 -14.367 1.00 72.75 92 ASN A N 1
ATOM 714 C CA . ASN A 1 92 ? -2.696 -7.700 -12.981 1.00 72.75 92 ASN A CA 1
ATOM 715 C C . ASN A 1 92 ? -3.188 -9.010 -12.365 1.00 72.75 92 ASN A C 1
ATOM 717 O O . ASN A 1 92 ? -4.298 -9.444 -12.661 1.00 72.75 92 ASN A O 1
ATOM 721 N N . ALA A 1 93 ? -2.374 -9.606 -11.498 1.00 71.06 93 ALA A N 1
ATOM 722 C CA . ALA A 1 93 ? -2.780 -10.757 -10.701 1.00 71.06 93 ALA A CA 1
ATOM 723 C C . ALA A 1 93 ? -3.659 -10.329 -9.519 1.00 71.06 93 ALA A C 1
ATOM 725 O O . ALA A 1 93 ? -3.389 -9.306 -8.886 1.00 71.06 93 ALA A O 1
ATOM 726 N N . GLY A 1 94 ? -4.685 -11.123 -9.219 1.00 67.12 94 GLY A N 1
ATOM 727 C CA . GLY A 1 94 ? -5.525 -10.994 -8.032 1.00 67.12 94 GLY A CA 1
ATOM 728 C C . GLY A 1 94 ? -4.938 -11.644 -6.775 1.00 67.12 94 GLY A C 1
ATOM 729 O O . GLY A 1 94 ? -5.421 -11.349 -5.686 1.00 67.12 94 GLY A O 1
ATOM 730 N N . TYR A 1 95 ? -3.911 -12.494 -6.904 1.00 65.75 95 TYR A N 1
ATOM 731 C CA . TYR A 1 95 ? -3.294 -13.219 -5.783 1.00 65.75 95 TYR A CA 1
ATOM 732 C C . TYR A 1 95 ? -1.766 -13.085 -5.728 1.00 65.75 95 TYR A C 1
ATOM 734 O O . TYR A 1 95 ? -1.092 -12.906 -6.746 1.00 65.75 95 TYR A O 1
ATOM 742 N N . ALA A 1 96 ? -1.198 -13.246 -4.529 1.00 63.91 96 ALA A N 1
ATOM 743 C CA . ALA A 1 96 ? 0.239 -13.440 -4.343 1.00 63.91 96 ALA A CA 1
ATOM 744 C C . ALA A 1 96 ? 0.710 -14.815 -4.821 1.00 63.91 96 ALA A C 1
ATOM 746 O O . ALA A 1 96 ? 0.002 -15.811 -4.681 1.00 63.91 96 ALA A O 1
ATOM 747 N N . GLY A 1 97 ? 1.962 -14.901 -5.263 1.00 71.00 97 GLY A N 1
ATOM 748 C CA . GLY A 1 97 ? 2.619 -16.171 -5.541 1.00 71.00 97 GLY A CA 1
ATOM 749 C C . GLY A 1 97 ? 3.816 -16.045 -6.472 1.00 71.00 97 GLY A C 1
ATOM 750 O O . GLY A 1 97 ? 4.359 -14.970 -6.689 1.00 71.00 97 GLY A O 1
ATOM 751 N N . ILE A 1 98 ? 4.256 -17.162 -7.032 1.00 77.88 98 ILE A N 1
ATOM 752 C CA . ILE A 1 98 ? 5.249 -17.214 -8.099 1.00 77.88 98 ILE A CA 1
ATOM 753 C C . ILE A 1 98 ? 4.495 -17.189 -9.426 1.00 77.88 98 ILE A C 1
ATOM 755 O O . ILE A 1 98 ? 3.838 -18.157 -9.794 1.00 77.88 98 ILE A O 1
ATOM 759 N N . PHE A 1 99 ? 4.609 -16.080 -10.142 1.00 84.19 99 PHE A N 1
ATOM 760 C CA . PHE A 1 99 ? 4.202 -15.952 -11.525 1.00 84.19 99 PHE A CA 1
ATOM 761 C C . PHE A 1 99 ? 5.086 -16.803 -12.429 1.00 84.19 99 PHE A C 1
ATOM 763 O O . PHE A 1 99 ? 6.295 -16.582 -12.547 1.00 84.19 99 PHE A O 1
ATOM 770 N N . LEU A 1 100 ? 4.449 -17.764 -13.085 1.00 85.56 100 LEU A N 1
ATOM 771 C CA . LEU A 1 100 ? 5.016 -18.552 -14.161 1.00 85.56 100 LEU A CA 1
ATOM 772 C C . LEU A 1 100 ? 4.400 -18.098 -15.487 1.00 85.56 100 LEU A C 1
ATOM 774 O O . LEU A 1 100 ? 3.231 -18.398 -15.743 1.00 85.56 100 LEU A O 1
ATOM 778 N N . PRO A 1 101 ? 5.152 -17.386 -16.344 1.00 86.56 101 PRO A N 1
ATOM 779 C CA . PRO A 1 101 ? 4.666 -17.043 -17.671 1.00 86.56 101 PRO A CA 1
ATOM 780 C C . PRO A 1 101 ? 4.527 -18.303 -18.535 1.00 86.56 101 PRO A C 1
ATOM 782 O O . PRO A 1 101 ? 5.436 -19.132 -18.586 1.00 86.56 101 PRO A O 1
ATOM 785 N N . THR A 1 102 ? 3.408 -18.426 -19.248 1.00 88.06 102 THR A N 1
ATOM 786 C CA . THR A 1 102 ? 3.180 -19.488 -20.250 1.00 88.06 102 THR A CA 1
ATOM 787 C C . THR A 1 102 ? 3.436 -19.013 -21.680 1.00 88.06 102 THR A C 1
ATOM 789 O O . THR A 1 102 ? 3.432 -19.820 -22.608 1.00 88.06 102 THR A O 1
ATOM 792 N N . VAL A 1 103 ? 3.678 -17.714 -21.860 1.00 86.88 103 VAL A N 1
ATOM 793 C CA . VAL A 1 103 ? 4.016 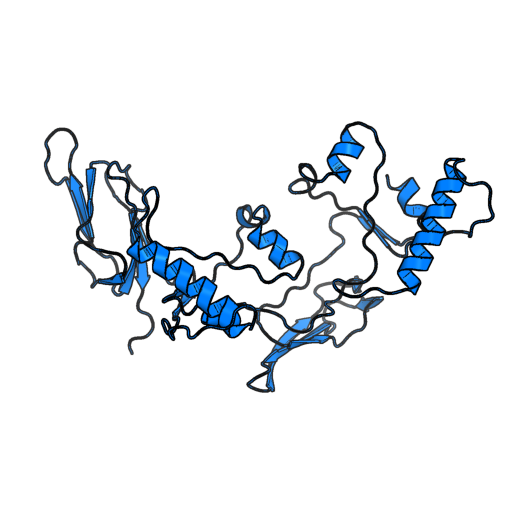-17.063 -23.133 1.00 86.88 103 VAL A CA 1
ATOM 794 C C . VAL A 1 103 ? 5.263 -16.209 -22.973 1.00 86.88 103 VAL A C 1
ATOM 796 O O . VAL A 1 103 ? 5.518 -15.634 -21.915 1.00 86.88 103 VAL A O 1
ATOM 799 N N . GLU A 1 104 ? 6.044 -16.121 -24.046 1.00 81.44 104 GLU A N 1
ATOM 800 C CA . GLU A 1 104 ? 7.267 -15.327 -24.076 1.00 81.44 104 GLU A CA 1
ATOM 801 C C . GLU A 1 104 ? 6.972 -13.843 -24.326 1.00 81.44 104 GLU A C 1
ATOM 803 O O . GLU A 1 104 ? 5.963 -13.463 -24.930 1.00 81.44 104 GLU A O 1
ATOM 808 N N . HIS A 1 105 ? 7.900 -12.990 -23.896 1.00 79.19 105 HIS A N 1
ATOM 809 C CA . HIS A 1 105 ? 7.912 -11.582 -24.277 1.00 79.19 105 HIS A CA 1
ATOM 810 C C . HIS A 1 105 ? 7.943 -11.435 -25.808 1.00 79.19 105 HIS A C 1
ATOM 812 O O . HIS A 1 105 ? 8.621 -12.201 -26.488 1.00 79.19 105 HIS A O 1
ATOM 818 N N . TRP A 1 106 ? 7.271 -10.409 -26.340 1.00 79.56 106 TRP A N 1
ATOM 819 C CA . TRP A 1 106 ? 7.110 -10.147 -27.777 1.00 79.56 106 TRP A CA 1
ATOM 820 C C . TRP A 1 106 ? 6.235 -11.170 -28.533 1.00 79.56 106 TRP A C 1
ATOM 822 O O . TRP A 1 106 ? 6.359 -11.327 -29.747 1.00 79.56 106 TRP A O 1
ATOM 832 N N . THR A 1 107 ? 5.299 -11.828 -27.841 1.00 82.50 107 THR A N 1
ATOM 833 C CA . THR A 1 107 ? 4.359 -12.786 -28.454 1.00 82.50 107 THR A CA 1
ATOM 834 C C . THR A 1 107 ? 3.009 -12.140 -28.775 1.00 82.50 107 THR A C 1
ATOM 836 O O . THR A 1 107 ? 2.471 -11.375 -27.975 1.00 82.50 107 THR A O 1
ATOM 839 N N . ASN A 1 108 ? 2.429 -12.479 -29.930 1.00 89.12 108 ASN A N 1
ATOM 840 C CA . ASN A 1 108 ? 1.045 -12.126 -30.260 1.00 89.12 108 ASN A CA 1
ATOM 841 C C . ASN A 1 108 ? 0.078 -13.011 -29.466 1.00 89.12 108 ASN A C 1
ATOM 843 O O . ASN A 1 108 ? 0.178 -14.234 -29.536 1.00 89.12 108 ASN A O 1
ATOM 847 N N . VAL A 1 109 ? -0.880 -12.398 -28.780 1.00 91.44 109 VAL A N 1
ATOM 848 C CA . VAL A 1 109 ? -1.888 -13.073 -27.955 1.00 91.44 109 VAL A CA 1
ATOM 849 C C . VAL A 1 109 ? -3.296 -12.750 -28.451 1.00 91.44 109 VAL A C 1
ATOM 851 O O . VAL A 1 109 ? -3.561 -11.665 -28.978 1.00 91.44 109 VAL A O 1
ATOM 854 N N . LYS A 1 110 ? -4.208 -13.706 -28.308 1.00 93.19 110 LYS A N 1
ATOM 855 C CA . LYS A 1 110 ? -5.645 -13.567 -28.544 1.00 93.19 110 LYS A CA 1
ATOM 856 C C . LYS A 1 110 ? -6.396 -13.468 -27.229 1.00 93.19 110 LYS A C 1
ATOM 858 O O . LYS A 1 110 ? -5.960 -13.995 -26.209 1.00 93.19 110 LYS A O 1
ATOM 863 N N . LYS A 1 111 ? -7.557 -12.815 -27.249 1.00 91.69 111 LYS A N 1
ATOM 864 C CA . LYS A 1 111 ? -8.453 -12.794 -26.094 1.00 91.69 111 LYS A CA 1
ATOM 865 C C . LYS A 1 111 ? -8.779 -14.228 -25.664 1.00 91.69 111 LYS A C 1
ATOM 867 O O . LYS A 1 111 ? -9.289 -15.014 -26.459 1.00 91.69 111 LYS A O 1
ATOM 872 N N . GLY A 1 112 ? -8.534 -14.530 -24.394 1.00 91.62 112 GLY A N 1
ATOM 873 C CA . GLY A 1 112 ? -8.685 -15.859 -23.808 1.00 91.62 112 GLY A CA 1
ATOM 874 C C . GLY A 1 112 ? -7.414 -16.713 -23.820 1.00 91.62 112 GLY A C 1
ATOM 875 O O . GLY A 1 112 ? -7.432 -17.788 -23.228 1.00 91.62 112 GLY A O 1
ATOM 876 N N . ASP A 1 113 ? -6.315 -16.258 -24.430 1.00 94.44 113 ASP A N 1
ATOM 877 C CA . ASP A 1 113 ? -5.032 -16.961 -24.345 1.00 94.44 113 ASP A CA 1
ATOM 878 C C . ASP A 1 113 ? -4.478 -16.891 -22.923 1.00 94.44 113 ASP A C 1
ATOM 880 O O . ASP A 1 113 ? -4.528 -15.848 -22.269 1.00 94.44 113 ASP A O 1
ATOM 884 N N . LYS A 1 114 ? -3.920 -18.004 -22.446 1.00 93.69 114 LYS A N 1
ATOM 885 C CA . LYS A 1 114 ? -3.300 -18.077 -21.124 1.00 93.69 114 LYS A CA 1
ATOM 886 C C . LYS A 1 114 ? -1.941 -17.379 -21.138 1.00 93.69 114 LYS A C 1
ATOM 888 O O . LYS A 1 114 ? -1.046 -17.778 -21.884 1.00 93.69 114 LYS A O 1
ATOM 893 N N . ILE A 1 115 ? -1.795 -16.361 -20.295 1.00 92.12 115 ILE A N 1
ATOM 894 C CA . ILE A 1 115 ? -0.576 -15.557 -20.159 1.00 92.12 115 ILE A CA 1
ATOM 895 C C . ILE A 1 115 ? 0.377 -16.145 -19.117 1.00 92.12 115 ILE A C 1
ATOM 897 O O . ILE A 1 115 ? 1.598 -16.107 -19.286 1.00 92.12 115 ILE A O 1
ATOM 901 N N . GLY A 1 116 ? -0.176 -16.719 -18.053 1.00 90.75 116 GLY A N 1
ATOM 902 C CA . GLY A 1 116 ? 0.602 -17.403 -17.034 1.00 90.75 116 GLY A CA 1
ATOM 903 C C . GLY A 1 116 ? -0.240 -17.859 -15.856 1.00 90.75 116 GLY A C 1
ATOM 904 O O . GLY A 1 116 ? -1.470 -17.839 -15.898 1.00 90.75 116 GLY A O 1
ATOM 905 N N . GLU A 1 117 ? 0.443 -18.277 -14.801 1.00 92.19 117 GLU A N 1
ATOM 906 C CA . GLU A 1 117 ? -0.155 -18.790 -13.570 1.00 92.19 117 GLU A CA 1
ATOM 907 C C . GLU A 1 117 ? 0.507 -18.149 -12.358 1.00 92.19 117 GLU A C 1
ATOM 909 O O . GLU A 1 117 ? 1.705 -17.874 -12.383 1.00 92.19 117 GLU A O 1
ATOM 914 N N . ILE A 1 118 ? -0.256 -17.963 -11.285 1.00 85.50 118 ILE A N 1
ATOM 915 C CA . ILE A 1 118 ? 0.262 -17.611 -9.965 1.00 85.50 118 ILE A CA 1
ATOM 916 C C . ILE A 1 118 ? 0.269 -18.869 -9.106 1.00 85.50 118 ILE A C 1
ATOM 918 O O . ILE A 1 118 ? -0.783 -19.427 -8.795 1.00 85.50 118 ILE A O 1
ATOM 922 N N . LEU A 1 119 ? 1.459 -19.317 -8.713 1.00 84.31 119 LEU A N 1
ATOM 923 C CA . LEU A 1 119 ? 1.645 -20.469 -7.837 1.00 84.31 119 LEU A CA 1
ATOM 924 C C . LEU A 1 119 ? 1.854 -20.057 -6.384 1.00 84.31 119 LEU A C 1
ATOM 926 O O . LEU A 1 119 ? 2.678 -19.196 -6.091 1.00 84.31 119 LEU A O 1
ATOM 930 N N . ASP A 1 120 ? 1.221 -20.763 -5.456 1.00 75.25 120 ASP A N 1
ATOM 931 C CA . ASP A 1 120 ? 1.625 -20.737 -4.054 1.00 75.25 120 ASP A CA 1
ATOM 932 C C . ASP A 1 120 ? 2.915 -21.558 -3.873 1.00 75.25 120 ASP A C 1
ATOM 934 O O . ASP A 1 120 ? 2.898 -22.773 -4.098 1.00 75.25 120 ASP A O 1
ATOM 938 N N . PRO A 1 121 ? 4.042 -20.944 -3.472 1.00 63.22 121 PRO A N 1
ATOM 939 C CA . PRO A 1 121 ? 5.303 -21.662 -3.316 1.00 63.22 121 PRO A CA 1
ATOM 940 C C . PRO A 1 121 ? 5.319 -22.637 -2.130 1.00 63.22 121 PRO A C 1
ATOM 942 O O . PRO A 1 121 ? 6.174 -23.520 -2.095 1.00 63.22 121 PRO A O 1
ATOM 945 N N . LEU A 1 122 ? 4.420 -22.483 -1.152 1.00 62.88 122 LEU A N 1
ATOM 946 C CA . LEU A 1 122 ? 4.338 -23.337 0.036 1.00 62.88 122 LEU A CA 1
ATOM 947 C C . LEU A 1 122 ? 3.433 -24.541 -0.212 1.00 62.88 122 LEU A C 1
ATOM 949 O O . LEU A 1 122 ? 3.775 -25.661 0.166 1.00 62.88 122 LEU A O 1
ATOM 953 N N . GLU A 1 123 ? 2.291 -24.312 -0.858 1.00 74.94 123 GLU A N 1
ATOM 954 C CA . GLU A 1 123 ? 1.303 -25.361 -1.128 1.00 74.94 123 GLU A CA 1
ATOM 955 C C . GLU A 1 123 ? 1.545 -26.064 -2.472 1.00 74.94 123 GLU A C 1
ATOM 957 O O . GLU A 1 123 ? 1.045 -27.166 -2.686 1.00 74.94 123 GLU A O 1
ATOM 962 N N . SER A 1 124 ? 2.343 -25.464 -3.367 1.00 74.44 124 SER A N 1
ATOM 963 C CA . SER A 1 124 ? 2.530 -25.911 -4.758 1.00 74.44 124 SER A CA 1
ATOM 964 C C . SER A 1 124 ? 1.209 -26.013 -5.534 1.00 74.44 124 SER A C 1
ATOM 966 O O . SER A 1 124 ? 1.021 -26.913 -6.353 1.00 74.44 124 SER A O 1
ATOM 968 N N . VAL A 1 125 ? 0.282 -25.090 -5.266 1.00 83.19 125 VAL A N 1
ATOM 969 C CA . VAL A 1 125 ? -1.044 -25.022 -5.897 1.00 83.19 125 VAL A CA 1
ATOM 970 C C . VAL A 1 125 ? -1.140 -23.762 -6.754 1.00 83.19 125 VAL A C 1
ATOM 972 O O . VAL A 1 125 ? -0.667 -22.700 -6.354 1.00 83.19 125 VAL A O 1
ATOM 975 N N . VAL A 1 126 ? -1.778 -23.867 -7.922 1.00 88.44 126 VAL A N 1
ATOM 976 C CA . VAL A 1 126 ? -2.146 -22.709 -8.752 1.00 88.44 126 VAL A CA 1
ATOM 977 C C . VAL A 1 126 ? -3.242 -21.921 -8.030 1.00 88.44 126 VAL A C 1
ATOM 979 O O . VAL A 1 126 ? -4.354 -22.420 -7.866 1.00 88.44 126 VAL A O 1
ATOM 982 N N . LYS A 1 127 ? -2.924 -20.707 -7.573 1.00 83.06 127 LYS A N 1
ATOM 983 C CA . LYS A 1 127 ? -3.887 -19.774 -6.963 1.00 83.06 127 LYS A CA 1
ATOM 984 C C . LYS A 1 127 ? -4.697 -19.042 -8.027 1.00 83.06 127 LYS A C 1
ATOM 986 O O . LYS A 1 127 ? -5.868 -18.758 -7.805 1.00 83.06 127 LYS A O 1
ATOM 991 N N . GLU A 1 128 ? -4.085 -18.766 -9.177 1.00 88.12 128 GLU A N 1
ATOM 992 C CA . GLU A 1 128 ? -4.717 -18.005 -10.252 1.00 88.12 128 GLU A CA 1
ATOM 993 C C . GLU A 1 128 ? -4.166 -18.386 -11.626 1.00 88.12 128 GLU A C 1
ATOM 995 O O . GLU A 1 128 ? -2.966 -18.608 -11.788 1.00 88.12 128 GLU A O 1
ATOM 1000 N N . GLU A 1 129 ? -5.043 -18.405 -12.626 1.00 92.69 129 GLU A N 1
ATOM 1001 C CA . GLU A 1 129 ? -4.682 -18.485 -14.039 1.00 92.69 129 GLU A CA 1
ATOM 1002 C C . GLU A 1 129 ? -4.971 -17.132 -14.697 1.00 92.69 129 GLU A C 1
ATOM 1004 O O . GLU A 1 129 ? -6.080 -16.608 -14.600 1.00 92.69 129 GLU A O 1
ATOM 1009 N N . LEU A 1 130 ? -3.972 -16.565 -15.369 1.00 88.88 130 LEU A N 1
ATOM 1010 C CA . LEU A 1 130 ? -4.059 -15.256 -16.007 1.00 88.88 130 LEU A CA 1
ATOM 1011 C C . LEU A 1 130 ? -4.323 -15.425 -17.500 1.00 88.88 130 LEU A C 1
ATOM 1013 O O . LEU A 1 130 ? -3.586 -16.136 -18.187 1.00 88.88 130 LEU A O 1
ATOM 1017 N N . TYR A 1 131 ? -5.340 -14.734 -18.012 1.00 92.31 131 TYR A N 1
ATOM 1018 C CA . TYR A 1 131 ? -5.752 -14.798 -19.414 1.00 92.31 131 TYR A CA 1
ATOM 1019 C C . TYR A 1 131 ? -5.751 -13.417 -20.060 1.00 92.31 131 TYR A C 1
ATOM 1021 O O . TYR A 1 131 ? -6.056 -12.418 -19.415 1.00 92.31 131 TYR A O 1
ATOM 1029 N N . SER A 1 132 ? -5.445 -13.362 -21.354 1.00 90.31 132 SER A N 1
ATOM 1030 C CA . SER A 1 132 ? -5.511 -12.121 -22.116 1.00 90.31 132 SER A CA 1
ATOM 1031 C C . SER A 1 132 ? -6.957 -11.653 -22.250 1.00 90.31 132 SER A C 1
ATOM 1033 O O . SER A 1 132 ? -7.823 -12.393 -22.722 1.00 90.31 132 SER A O 1
ATOM 1035 N N . GLU A 1 133 ? -7.230 -10.398 -21.912 1.00 85.25 133 GLU A N 1
ATOM 1036 C CA . GLU A 1 133 ? -8.563 -9.808 -22.070 1.00 85.25 133 GLU A CA 1
ATOM 1037 C C . GLU A 1 133 ? -8.810 -9.246 -23.481 1.00 85.25 133 GLU A C 1
ATOM 1039 O O . GLU A 1 133 ? -9.954 -8.933 -23.840 1.00 85.25 133 GLU A O 1
ATOM 1044 N N . CYS A 1 134 ? -7.757 -9.161 -24.301 1.00 84.88 134 CYS A N 1
ATOM 1045 C CA . CYS A 1 134 ? -7.777 -8.590 -25.644 1.00 84.88 134 CYS A CA 1
ATOM 1046 C C . CYS A 1 134 ? -6.871 -9.350 -26.628 1.00 84.88 134 CYS A C 1
ATOM 1048 O O . CYS A 1 134 ? -6.011 -10.144 -26.246 1.00 84.88 134 CYS A O 1
ATOM 1050 N N . ASP A 1 135 ? -7.063 -9.073 -27.915 1.00 89.25 135 ASP A N 1
ATOM 1051 C CA . ASP A 1 135 ? -6.093 -9.419 -28.952 1.00 89.25 135 ASP A CA 1
ATOM 1052 C C . ASP A 1 135 ? -4.979 -8.364 -28.942 1.00 89.25 135 ASP A C 1
ATOM 1054 O O . ASP A 1 135 ? -5.276 -7.170 -28.934 1.00 89.25 135 ASP A O 1
ATOM 1058 N N . GLY A 1 136 ? -3.710 -8.770 -28.957 1.00 87.44 136 GLY A N 1
ATOM 1059 C CA . GLY A 1 136 ? -2.605 -7.815 -28.887 1.00 87.44 136 GLY A CA 1
ATOM 1060 C C . GLY A 1 136 ? -1.222 -8.454 -28.889 1.00 87.44 136 GLY A C 1
ATOM 1061 O O . GLY A 1 136 ? -1.061 -9.625 -29.226 1.00 87.44 136 GLY A O 1
ATOM 1062 N N . ILE A 1 137 ? -0.217 -7.663 -28.521 1.00 85.25 137 ILE A N 1
ATOM 1063 C CA . ILE A 1 137 ? 1.171 -8.107 -28.375 1.00 85.25 137 ILE A CA 1
ATOM 1064 C C . ILE A 1 137 ? 1.568 -7.976 -26.909 1.00 85.25 137 ILE A C 1
ATOM 1066 O O . ILE A 1 137 ? 1.415 -6.909 -26.319 1.00 85.25 137 ILE A O 1
ATOM 1070 N N . LEU A 1 138 ? 2.118 -9.041 -26.329 1.00 82.44 138 LEU A N 1
ATOM 1071 C CA . LEU A 1 138 ? 2.673 -9.021 -24.981 1.00 82.44 138 LEU A CA 1
ATOM 1072 C C . LEU A 1 138 ? 4.087 -8.425 -25.012 1.00 82.44 138 LEU A C 1
ATOM 1074 O O . LEU A 1 138 ? 5.070 -9.136 -25.210 1.00 82.44 138 LEU A O 1
ATOM 1078 N N . PHE A 1 139 ? 4.192 -7.108 -24.849 1.00 73.00 139 PHE A N 1
ATOM 1079 C CA . PHE A 1 139 ? 5.461 -6.368 -24.948 1.00 73.00 139 PHE A CA 1
ATOM 1080 C C . PHE A 1 139 ? 6.084 -6.020 -23.587 1.00 73.00 139 PHE A C 1
ATOM 1082 O O . PHE A 1 139 ? 7.102 -5.340 -23.517 1.00 73.00 139 PHE A O 1
ATOM 1089 N N . THR A 1 140 ? 5.472 -6.434 -22.479 1.00 71.69 140 THR A N 1
ATOM 1090 C CA . THR A 1 140 ? 6.048 -6.294 -21.138 1.00 71.69 140 THR A CA 1
ATOM 1091 C C . THR A 1 140 ? 5.639 -7.495 -20.306 1.00 71.69 140 THR A C 1
ATOM 1093 O O . THR A 1 140 ? 4.483 -7.906 -20.303 1.00 71.69 140 THR A O 1
ATOM 1096 N N . LEU A 1 141 ? 6.618 -8.080 -19.625 1.00 72.19 141 LEU A N 1
ATOM 1097 C CA . LEU A 1 141 ? 6.469 -9.273 -18.805 1.00 72.19 141 LEU A CA 1
ATOM 1098 C C . LEU A 1 141 ? 7.362 -9.111 -17.581 1.00 72.19 141 LEU A C 1
ATOM 1100 O O . LEU A 1 141 ? 8.464 -8.563 -17.670 1.00 72.19 141 LEU A O 1
ATOM 1104 N N . ARG A 1 142 ? 6.885 -9.566 -16.426 1.00 65.38 142 ARG A N 1
ATOM 1105 C CA . ARG A 1 142 ? 7.644 -9.443 -15.188 1.00 65.38 142 ARG A CA 1
ATOM 1106 C C . ARG A 1 142 ? 8.772 -10.469 -15.160 1.00 65.38 142 ARG A C 1
ATOM 1108 O O . ARG A 1 142 ? 8.520 -11.658 -15.306 1.00 65.38 142 ARG A O 1
ATOM 1115 N N . GLU A 1 143 ? 10.003 -10.019 -14.932 1.00 61.94 143 GLU A N 1
ATOM 1116 C CA . GLU A 1 143 ? 11.143 -10.937 -14.778 1.00 61.94 143 GLU A CA 1
ATOM 1117 C C . GLU A 1 143 ? 11.262 -11.532 -13.391 1.00 61.94 143 GLU A C 1
ATOM 1119 O O . GLU A 1 143 ? 11.716 -12.663 -13.244 1.00 61.94 143 GLU A O 1
ATOM 1124 N N . TYR A 1 144 ? 10.892 -10.765 -12.365 1.00 58.16 144 TYR A N 1
ATOM 1125 C CA . TYR A 1 144 ? 10.884 -11.276 -11.008 1.00 58.16 144 TYR A CA 1
ATOM 1126 C C . TYR A 1 144 ? 9.571 -12.030 -10.788 1.00 58.16 144 TYR A C 1
ATOM 1128 O O . TYR A 1 144 ? 8.513 -11.392 -10.750 1.00 58.16 144 TYR A O 1
ATOM 1136 N N . PRO A 1 145 ? 9.603 -13.367 -10.653 1.00 56.31 145 PRO A N 1
ATOM 1137 C CA . PRO A 1 145 ? 8.386 -14.161 -10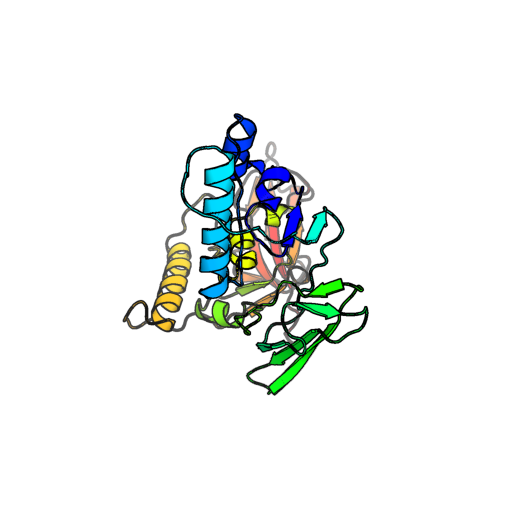.684 1.00 56.31 145 PRO A CA 1
ATOM 1138 C C . PRO A 1 145 ? 7.560 -13.964 -9.411 1.00 56.31 145 PRO A C 1
ATOM 1140 O O . PRO A 1 145 ? 6.371 -14.216 -9.420 1.00 56.31 145 PRO A O 1
ATOM 1143 N N . VAL A 1 146 ? 8.125 -13.470 -8.306 1.00 53.72 146 VAL A N 1
ATOM 1144 C CA . VAL A 1 146 ? 7.363 -13.311 -7.057 1.00 53.72 146 VAL A CA 1
ATOM 1145 C C . VAL A 1 146 ? 6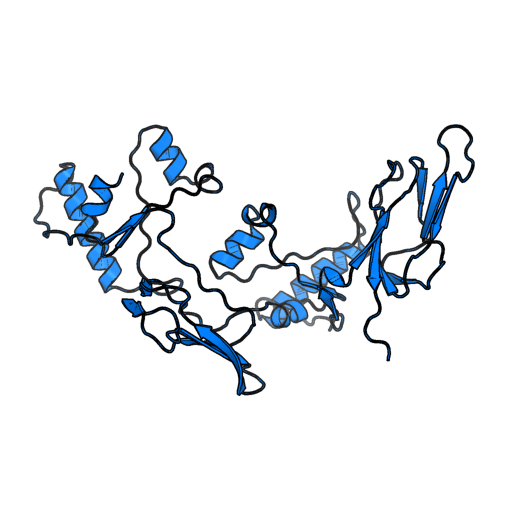.371 -12.154 -7.160 1.00 53.72 146 VAL A C 1
ATOM 1147 O O . VAL A 1 146 ? 6.741 -10.989 -7.026 1.00 53.72 146 VAL A O 1
ATOM 1150 N N . VAL A 1 147 ? 5.103 -12.479 -7.375 1.00 51.19 147 VAL A N 1
ATOM 1151 C CA . VAL A 1 147 ? 3.921 -11.632 -7.217 1.00 51.19 147 VAL A CA 1
ATOM 1152 C C . VAL A 1 147 ? 3.608 -11.511 -5.738 1.00 51.19 147 VAL A C 1
ATOM 1154 O O . VAL A 1 147 ? 3.368 -12.489 -5.039 1.00 51.19 147 VAL A O 1
ATOM 1157 N N . TYR A 1 148 ? 3.691 -10.288 -5.238 1.00 54.81 148 TYR A N 1
ATOM 1158 C CA . TYR A 1 148 ? 3.492 -10.007 -3.830 1.00 54.81 148 TYR A CA 1
ATOM 1159 C C . TYR A 1 148 ? 2.030 -9.607 -3.603 1.00 54.81 148 TYR A C 1
ATOM 1161 O O . TYR A 1 148 ? 1.626 -8.551 -4.072 1.00 54.81 148 TYR A O 1
ATOM 1169 N N . GLU A 1 149 ? 1.282 -10.350 -2.787 1.00 55.28 149 GLU A N 1
ATOM 1170 C CA . GLU A 1 149 ? 0.533 -9.682 -1.718 1.00 55.28 149 GLU A CA 1
ATOM 1171 C C . GLU A 1 149 ? 1.526 -9.602 -0.582 1.00 55.28 149 GLU A C 1
ATOM 1173 O O . GLU A 1 149 ? 2.008 -10.613 -0.068 1.00 55.28 149 GLU A O 1
ATOM 1178 N N . ASN A 1 150 ? 1.935 -8.391 -0.242 1.00 63.41 150 ASN A N 1
ATOM 1179 C CA . ASN A 1 150 ? 3.129 -8.196 0.566 1.00 63.41 150 ASN A CA 1
ATOM 1180 C C . ASN A 1 150 ? 2.894 -8.484 2.064 1.00 63.41 150 ASN A C 1
ATOM 1182 O O . ASN A 1 150 ? 3.513 -7.877 2.929 1.00 63.41 150 ASN A O 1
ATOM 1186 N N . VAL A 1 151 ? 1.973 -9.390 2.392 1.00 69.19 151 VAL A N 1
ATOM 1187 C CA . VAL A 1 151 ? 1.560 -9.711 3.755 1.00 69.19 151 VAL A CA 1
ATOM 1188 C C . VAL A 1 151 ? 2.627 -10.521 4.480 1.00 69.19 151 VAL A C 1
ATOM 1190 O O . VAL A 1 151 ? 2.923 -10.214 5.628 1.00 69.19 151 VAL A O 1
ATOM 1193 N N . GLU A 1 152 ? 3.236 -11.523 3.837 1.00 75.38 152 GLU A N 1
ATOM 1194 C CA . GLU A 1 152 ? 4.234 -12.372 4.508 1.00 75.38 152 GLU A CA 1
ATOM 1195 C C . GLU A 1 152 ? 5.474 -11.578 4.922 1.00 75.38 152 GLU A C 1
ATOM 1197 O O . GLU A 1 152 ? 5.889 -11.638 6.075 1.00 75.38 152 GLU A O 1
ATOM 1202 N N . VAL A 1 153 ? 5.996 -10.742 4.025 1.00 83.19 153 VAL A N 1
ATOM 1203 C CA . VAL A 1 153 ? 7.113 -9.843 4.345 1.00 83.19 153 VAL A CA 1
ATOM 1204 C C . VAL A 1 153 ? 6.668 -8.762 5.338 1.00 83.19 153 VAL A C 1
ATOM 1206 O O . VAL A 1 153 ? 7.421 -8.393 6.235 1.00 83.19 153 VAL A O 1
ATOM 1209 N N . ALA A 1 154 ? 5.411 -8.302 5.278 1.00 84.56 154 ALA A N 1
ATOM 1210 C CA . ALA A 1 154 ? 4.884 -7.396 6.297 1.00 84.56 154 ALA A CA 1
ATOM 1211 C C . ALA A 1 154 ? 4.831 -8.030 7.705 1.00 84.56 154 ALA A C 1
ATOM 1213 O O . ALA A 1 154 ? 4.996 -7.316 8.699 1.00 84.56 154 ALA A O 1
ATOM 1214 N N . LYS A 1 155 ? 4.654 -9.356 7.830 1.00 86.44 155 LYS A N 1
ATOM 1215 C CA . LYS A 1 155 ? 4.684 -10.052 9.134 1.00 86.44 155 LYS A CA 1
ATOM 1216 C C . LYS A 1 155 ? 6.048 -9.965 9.812 1.00 86.44 155 LYS A C 1
ATOM 1218 O O . LYS A 1 155 ? 6.111 -10.037 11.038 1.00 86.44 155 LYS A O 1
ATOM 1223 N N . GLU A 1 156 ? 7.126 -9.742 9.064 1.00 89.75 156 GLU A N 1
ATOM 1224 C CA . GLU A 1 156 ? 8.478 -9.586 9.612 1.00 89.75 156 GLU A CA 1
ATOM 1225 C C . GLU A 1 156 ? 8.643 -8.311 10.455 1.00 89.75 156 GLU A C 1
ATOM 1227 O O . GLU A 1 156 ? 9.446 -8.277 11.391 1.00 89.75 156 GLU A O 1
ATOM 1232 N N . PHE A 1 157 ? 7.814 -7.286 10.221 1.00 91.62 157 PHE A N 1
ATOM 1233 C CA . PHE A 1 157 ? 7.722 -6.124 11.113 1.00 91.62 157 PHE A CA 1
ATOM 1234 C C . PHE A 1 157 ? 7.139 -6.487 12.492 1.00 91.62 157 PHE A C 1
ATOM 1236 O O . PHE A 1 157 ? 7.332 -5.745 13.464 1.00 91.62 157 PHE A O 1
ATOM 1243 N N . ALA A 1 158 ? 6.440 -7.625 12.594 1.00 90.62 158 ALA A N 1
ATOM 1244 C CA . ALA A 1 158 ? 5.803 -8.163 13.796 1.00 90.62 158 ALA A CA 1
ATOM 1245 C C . ALA A 1 158 ? 4.922 -7.131 14.525 1.00 90.62 158 ALA A C 1
ATOM 1247 O O . ALA A 1 158 ? 4.984 -6.963 15.750 1.00 90.62 158 ALA A O 1
ATOM 1248 N N . MET A 1 159 ? 4.131 -6.398 13.738 1.00 88.94 159 MET A N 1
ATOM 1249 C CA . MET A 1 159 ? 3.126 -5.440 14.205 1.00 88.94 159 MET A CA 1
ATOM 1250 C C . MET A 1 159 ? 1.802 -6.159 14.517 1.00 88.94 159 MET A C 1
ATOM 1252 O O . MET A 1 159 ? 1.536 -7.201 13.918 1.00 88.94 159 MET A O 1
ATOM 1256 N N . PRO A 1 160 ? 0.952 -5.638 15.422 1.00 85.25 160 PRO A N 1
ATOM 1257 C CA . PRO A 1 160 ? -0.311 -6.292 15.781 1.00 85.25 160 PRO A CA 1
ATOM 1258 C C . PRO A 1 160 ? -1.263 -6.500 14.596 1.00 85.25 160 PRO A C 1
ATOM 1260 O O . PRO A 1 160 ? -1.903 -7.545 14.503 1.00 85.25 160 PRO A O 1
ATOM 1263 N N . TYR A 1 161 ? -1.316 -5.532 13.678 1.00 86.38 161 TYR A N 1
ATOM 1264 C CA . TYR A 1 161 ? -2.214 -5.544 12.525 1.00 86.38 161 TYR A CA 1
ATOM 1265 C C . TYR A 1 161 ? -1.457 -5.238 11.233 1.00 86.38 161 TYR A C 1
ATOM 1267 O O . TYR A 1 161 ? -0.584 -4.367 11.218 1.00 86.38 161 TYR A O 1
ATOM 1275 N N . ILE A 1 162 ? -1.827 -5.925 10.154 1.00 86.81 162 ILE A N 1
ATOM 1276 C CA . ILE A 1 162 ? -1.433 -5.612 8.777 1.00 86.81 162 ILE A CA 1
ATOM 1277 C C . ILE A 1 162 ? -2.707 -5.222 8.035 1.00 86.81 162 ILE A C 1
ATOM 1279 O O . ILE A 1 162 ? -3.609 -6.040 7.887 1.00 86.81 162 ILE A O 1
ATOM 1283 N N . MET A 1 163 ? -2.782 -3.964 7.604 1.00 82.50 163 MET A N 1
ATOM 1284 C CA . MET A 1 163 ? -3.929 -3.440 6.866 1.00 82.50 163 MET A CA 1
ATOM 1285 C C . MET A 1 163 ? -3.751 -3.701 5.373 1.00 82.50 163 MET A C 1
ATOM 1287 O O . MET A 1 163 ? -2.817 -3.167 4.769 1.00 82.50 163 MET A O 1
ATOM 1291 N N . LEU A 1 164 ? -4.670 -4.459 4.783 1.00 76.44 164 LEU A N 1
ATOM 1292 C CA . LEU A 1 164 ? -4.801 -4.595 3.340 1.00 76.44 164 LEU A CA 1
ATOM 1293 C C . LEU A 1 164 ? -5.803 -3.570 2.826 1.00 76.44 164 LEU A C 1
ATOM 1295 O O . LEU A 1 164 ? -6.952 -3.502 3.266 1.00 76.44 164 LEU A O 1
ATOM 1299 N N . ARG A 1 165 ? -5.346 -2.740 1.892 1.00 70.19 165 ARG A N 1
ATOM 1300 C CA . ARG A 1 165 ? -6.157 -1.680 1.308 1.00 70.19 165 ARG A CA 1
ATOM 1301 C C . ARG A 1 165 ? -6.001 -1.687 -0.200 1.00 70.19 165 ARG A C 1
ATOM 1303 O O . ARG A 1 165 ? -4.888 -1.582 -0.707 1.00 70.19 165 ARG A O 1
ATOM 1310 N N . ASN A 1 166 ? -7.133 -1.725 -0.894 1.00 66.81 166 ASN A N 1
ATOM 1311 C CA . ASN A 1 166 ? -7.160 -1.561 -2.339 1.00 66.81 166 ASN A CA 1
ATOM 1312 C C . ASN A 1 166 ? -6.818 -0.106 -2.706 1.00 66.81 166 ASN A C 1
ATOM 1314 O O . ASN A 1 166 ? -7.385 0.815 -2.098 1.00 66.81 166 ASN A O 1
ATOM 1318 N N . PRO A 1 167 ? -5.920 0.126 -3.682 1.00 65.44 167 PRO A N 1
ATOM 1319 C CA . PRO A 1 167 ? -5.590 1.470 -4.134 1.00 65.44 167 PRO A CA 1
ATOM 1320 C C . PRO A 1 167 ? -6.840 2.208 -4.615 1.00 65.44 167 PRO A C 1
ATOM 1322 O O . PRO A 1 167 ? -7.613 1.702 -5.428 1.00 65.44 167 PRO A O 1
ATOM 1325 N N . LYS A 1 168 ? -7.044 3.426 -4.117 1.00 69.00 168 LYS A N 1
ATOM 1326 C CA . LYS A 1 168 ? -8.061 4.356 -4.617 1.00 69.00 168 LYS A CA 1
ATOM 1327 C C . LYS A 1 168 ? -7.409 5.336 -5.596 1.00 69.00 168 LYS A C 1
ATOM 1329 O O . LYS A 1 168 ? -6.195 5.516 -5.544 1.00 69.00 168 LYS A O 1
ATOM 1334 N N . PRO A 1 169 ? -8.181 6.036 -6.448 1.00 61.16 169 PRO A N 1
ATOM 1335 C CA . PRO A 1 169 ? -7.615 6.944 -7.452 1.00 61.16 169 PRO A CA 1
ATOM 1336 C C . PRO A 1 169 ? -6.675 8.024 -6.901 1.00 61.16 169 PRO A C 1
ATOM 1338 O O . PRO A 1 169 ? -5.813 8.503 -7.616 1.00 61.16 169 PRO A O 1
ATOM 1341 N N . TYR A 1 170 ? -6.818 8.417 -5.635 1.00 72.12 170 TYR A N 1
ATOM 1342 C CA . TYR A 1 170 ? -5.912 9.376 -4.996 1.00 72.12 170 TYR A CA 1
ATOM 1343 C C . TYR A 1 170 ? -4.650 8.736 -4.396 1.00 72.12 170 TYR A C 1
ATOM 1345 O O . TYR A 1 170 ? -3.704 9.446 -4.072 1.00 72.12 170 TYR A O 1
ATOM 1353 N N . ASP A 1 171 ? -4.616 7.413 -4.217 1.00 60.03 171 ASP A N 1
ATOM 1354 C CA . ASP A 1 171 ? -3.413 6.712 -3.766 1.00 60.03 171 ASP A CA 1
ATOM 1355 C C . ASP A 1 171 ? -2.381 6.613 -4.908 1.00 60.03 171 ASP A C 1
ATOM 1357 O O . ASP A 1 171 ? -1.192 6.458 -4.634 1.00 60.03 171 ASP A O 1
ATOM 1361 N N . THR A 1 172 ? -2.798 6.779 -6.173 1.00 70.06 172 THR A N 1
ATOM 1362 C CA . THR A 1 172 ? -1.919 6.660 -7.351 1.00 70.06 172 THR A CA 1
ATOM 1363 C C . THR A 1 172 ? -0.862 7.755 -7.438 1.00 70.06 172 THR A C 1
ATOM 1365 O O . THR A 1 172 ? 0.096 7.613 -8.178 1.00 70.06 172 THR A O 1
ATOM 1368 N N . THR A 1 173 ? -1.017 8.846 -6.687 1.00 72.12 173 THR A N 1
ATOM 1369 C CA . THR A 1 173 ? -0.020 9.922 -6.594 1.00 72.12 173 THR A CA 1
ATOM 1370 C C . THR A 1 173 ? 0.885 9.774 -5.368 1.00 72.12 173 THR A C 1
ATOM 1372 O O . THR A 1 173 ? 1.636 10.692 -5.038 1.00 72.12 173 THR A O 1
ATOM 1375 N N . THR A 1 174 ? 0.779 8.671 -4.617 1.00 74.00 174 THR A N 1
ATOM 1376 C CA . THR A 1 174 ? 1.597 8.441 -3.419 1.00 74.00 174 THR A CA 1
ATOM 1377 C C . THR A 1 174 ? 2.919 7.768 -3.771 1.00 74.00 174 THR A C 1
ATOM 1379 O O . THR A 1 174 ? 2.977 6.885 -4.621 1.00 74.00 174 THR A O 1
ATOM 1382 N N . LEU A 1 175 ? 3.984 8.124 -3.044 1.00 75.50 175 LEU A N 1
ATOM 1383 C CA . LEU A 1 175 ? 5.303 7.497 -3.195 1.00 75.50 175 LEU A CA 1
ATOM 1384 C C . LEU A 1 175 ? 5.254 5.973 -3.015 1.00 75.50 175 LEU A C 1
ATOM 1386 O O . LEU A 1 175 ? 5.964 5.244 -3.698 1.00 75.50 175 LEU A O 1
ATOM 1390 N N . ASN A 1 176 ? 4.416 5.501 -2.087 1.00 78.12 176 ASN A N 1
ATOM 1391 C CA . ASN A 1 176 ? 4.265 4.076 -1.820 1.00 78.12 176 ASN A CA 1
ATOM 1392 C C . ASN A 1 176 ? 3.686 3.353 -3.049 1.00 78.12 176 ASN A C 1
ATOM 1394 O O . ASN A 1 176 ? 4.265 2.369 -3.497 1.00 78.12 176 ASN A O 1
ATOM 1398 N N . TYR A 1 177 ? 2.606 3.885 -3.632 1.00 69.38 177 TYR A N 1
ATOM 1399 C CA . TYR A 1 177 ? 2.015 3.323 -4.846 1.00 69.38 177 TYR A CA 1
ATOM 1400 C C . TYR A 1 177 ? 3.013 3.293 -6.006 1.00 69.38 177 TYR A C 1
ATOM 1402 O O . TYR A 1 177 ? 3.203 2.243 -6.613 1.00 69.38 177 TYR A O 1
ATOM 1410 N N . GLU A 1 178 ? 3.709 4.405 -6.256 1.00 70.75 178 GLU A N 1
ATOM 1411 C CA . GLU A 1 178 ? 4.731 4.483 -7.305 1.00 70.75 178 GLU A CA 1
ATOM 1412 C C . GLU A 1 178 ? 5.804 3.403 -7.121 1.00 70.75 178 GLU A C 1
ATOM 1414 O O . GLU A 1 178 ? 6.048 2.604 -8.020 1.00 70.75 178 GLU A O 1
ATOM 1419 N N . TRP A 1 179 ? 6.406 3.294 -5.934 1.00 71.94 179 TRP A N 1
ATOM 1420 C CA . TRP A 1 179 ? 7.419 2.267 -5.673 1.00 71.94 179 TRP A CA 1
ATOM 1421 C C . TRP A 1 179 ? 6.915 0.845 -5.931 1.00 71.94 179 TRP A C 1
ATOM 1423 O O . TRP A 1 179 ? 7.654 0.047 -6.510 1.00 71.94 179 TRP A O 1
ATOM 1433 N N . GLN A 1 180 ? 5.666 0.540 -5.571 1.00 66.44 180 GLN A N 1
ATOM 1434 C CA . GLN A 1 180 ? 5.072 -0.769 -5.848 1.00 66.44 180 GLN A CA 1
ATOM 1435 C C . GLN A 1 180 ? 4.863 -1.016 -7.346 1.00 66.44 180 GLN A C 1
ATOM 1437 O O . GLN A 1 180 ? 5.198 -2.104 -7.820 1.00 66.44 180 GLN A O 1
ATOM 1442 N N . VAL A 1 181 ? 4.385 -0.018 -8.100 1.00 62.12 181 VAL A N 1
ATOM 1443 C CA . VAL A 1 181 ? 4.246 -0.095 -9.569 1.00 62.12 181 VAL A CA 1
ATOM 1444 C C . VAL A 1 181 ? 5.594 -0.397 -10.228 1.00 62.12 181 VAL A C 1
ATOM 1446 O O . VAL A 1 181 ? 5.676 -1.240 -11.118 1.00 62.12 181 VAL A O 1
ATOM 1449 N N . TRP A 1 182 ? 6.674 0.202 -9.724 1.00 64.56 182 TRP A N 1
ATOM 1450 C CA . TRP A 1 182 ? 8.044 -0.034 -10.194 1.00 64.56 182 TRP A CA 1
ATOM 1451 C C . TRP A 1 182 ? 8.694 -1.310 -9.625 1.00 64.56 182 TRP A C 1
ATOM 1453 O O . TRP A 1 182 ? 9.901 -1.516 -9.759 1.00 64.56 182 TRP A O 1
ATOM 1463 N N . GLY A 1 183 ? 7.914 -2.188 -8.989 1.00 57.72 183 GLY A N 1
ATOM 1464 C CA . GLY A 1 183 ? 8.364 -3.492 -8.503 1.00 57.72 183 GLY A CA 1
ATOM 1465 C C . GLY A 1 183 ? 9.177 -3.456 -7.206 1.00 57.72 183 GLY A C 1
ATOM 1466 O O . GLY A 1 183 ? 9.731 -4.484 -6.814 1.00 57.72 183 GLY A O 1
ATOM 1467 N N . THR A 1 184 ? 9.240 -2.309 -6.525 1.00 73.12 184 THR A N 1
ATOM 1468 C CA . THR A 1 184 ? 9.877 -2.165 -5.210 1.00 73.12 184 THR A CA 1
ATOM 1469 C C . THR A 1 184 ? 8.876 -2.482 -4.101 1.00 73.12 184 THR A C 1
ATOM 1471 O O . THR A 1 184 ? 7.771 -1.945 -4.063 1.00 73.12 184 THR A O 1
ATOM 1474 N N . GLN A 1 185 ? 9.270 -3.329 -3.148 1.00 73.31 185 GLN A N 1
ATOM 1475 C CA . GLN A 1 185 ? 8.458 -3.581 -1.958 1.00 73.31 185 GLN A CA 1
ATOM 1476 C C . GLN A 1 185 ? 8.427 -2.334 -1.070 1.00 73.31 185 GLN A C 1
ATOM 1478 O O . GLN A 1 185 ? 9.445 -1.940 -0.502 1.00 73.31 185 GLN A O 1
ATOM 1483 N N . ALA A 1 186 ? 7.250 -1.729 -0.935 1.00 80.88 186 ALA A N 1
ATOM 1484 C CA . ALA A 1 186 ? 7.041 -0.545 -0.118 1.00 80.88 186 ALA A CA 1
ATOM 1485 C C . ALA A 1 186 ? 5.983 -0.808 0.958 1.00 80.88 186 ALA A C 1
ATOM 1487 O O . ALA A 1 186 ? 4.931 -1.391 0.698 1.00 80.88 186 ALA A O 1
ATOM 1488 N N . PHE A 1 187 ? 6.270 -0.361 2.180 1.00 86.69 187 PHE A N 1
ATOM 1489 C CA . PHE A 1 187 ? 5.404 -0.530 3.343 1.00 86.69 187 PHE A CA 1
ATOM 1490 C C . PHE A 1 187 ? 5.203 0.814 4.036 1.00 86.69 187 PHE A C 1
ATOM 1492 O O . PHE A 1 187 ? 6.144 1.595 4.184 1.00 86.69 187 PHE A O 1
ATOM 1499 N N . SER A 1 188 ? 3.985 1.065 4.510 1.00 87.44 188 SER A N 1
ATOM 1500 C CA . SER A 1 188 ? 3.686 2.200 5.384 1.00 87.44 188 SER A CA 1
ATOM 1501 C C . SER A 1 188 ? 3.454 1.689 6.800 1.00 87.44 188 SER A C 1
ATOM 1503 O O . SER A 1 188 ? 2.537 0.909 7.041 1.00 87.44 188 SER A O 1
ATOM 1505 N N . ILE A 1 189 ? 4.294 2.129 7.737 1.00 86.44 189 ILE A N 1
ATOM 1506 C CA . ILE A 1 189 ? 4.167 1.787 9.155 1.00 86.44 189 ILE A CA 1
ATOM 1507 C C . ILE A 1 189 ? 3.433 2.922 9.855 1.00 86.44 189 ILE A C 1
ATOM 1509 O O . ILE A 1 189 ? 3.870 4.071 9.814 1.00 86.44 189 ILE A O 1
ATOM 1513 N N . TYR A 1 190 ? 2.339 2.581 10.530 1.00 82.19 190 TYR A N 1
ATOM 1514 C CA . TYR A 1 190 ? 1.564 3.517 11.332 1.00 82.19 190 TYR A CA 1
ATOM 1515 C C . TYR A 1 190 ? 1.728 3.184 12.812 1.00 82.19 190 TYR A C 1
ATOM 1517 O O . TYR A 1 190 ? 1.530 2.044 13.233 1.00 82.19 190 TYR A O 1
ATOM 1525 N N . THR A 1 191 ? 2.067 4.192 13.609 1.00 77.25 191 THR A N 1
ATOM 1526 C CA . THR A 1 191 ? 1.962 4.140 15.069 1.00 77.25 191 THR A CA 1
ATOM 1527 C C . THR A 1 191 ? 0.719 4.917 15.504 1.00 77.25 191 THR A C 1
ATOM 1529 O O . THR A 1 191 ? 0.415 5.935 14.881 1.00 77.25 191 THR A O 1
ATOM 1532 N N . PRO A 1 192 ? -0.007 4.483 16.548 1.00 65.88 192 PRO A N 1
ATOM 1533 C CA . PRO A 1 192 ? -1.161 5.221 17.053 1.00 65.88 192 PRO A CA 1
ATOM 1534 C C . PRO A 1 192 ? -0.800 6.659 17.451 1.00 65.88 192 PRO A C 1
ATOM 1536 O O . PRO A 1 192 ? 0.237 6.884 18.076 1.00 65.88 192 PRO A O 1
ATOM 1539 N N . GLY A 1 193 ? -1.687 7.604 17.133 1.00 61.53 193 GLY A N 1
ATOM 1540 C CA . GLY A 1 193 ? -1.554 9.019 17.484 1.00 61.53 193 GLY A CA 1
ATOM 1541 C C . GLY A 1 193 ? -1.355 9.930 16.271 1.00 61.53 193 GLY A C 1
ATOM 1542 O O . GLY A 1 193 ? -0.587 9.636 15.360 1.00 61.53 193 GLY A O 1
ATOM 1543 N N . THR A 1 194 ? -2.063 11.055 16.277 1.00 59.94 194 THR A N 1
ATOM 1544 C CA . THR A 1 194 ? -1.883 12.171 15.341 1.00 59.94 194 THR A CA 1
ATOM 1545 C C . THR A 1 194 ? -1.527 13.417 16.149 1.00 59.94 194 THR A C 1
ATOM 1547 O O . THR A 1 194 ? -2.011 13.581 17.271 1.00 59.94 194 THR A O 1
ATOM 1550 N N . ASP A 1 195 ? -0.652 14.264 15.607 1.00 59.81 195 ASP A N 1
ATOM 1551 C CA . ASP A 1 195 ? -0.221 15.560 16.167 1.00 59.81 195 ASP A CA 1
ATOM 1552 C C . ASP A 1 195 ? 0.565 15.533 17.494 1.00 59.81 195 ASP A C 1
ATOM 1554 O O . ASP A 1 195 ? 1.082 16.566 17.923 1.00 59.81 195 ASP A O 1
ATOM 1558 N N . GLN A 1 196 ? 0.719 14.370 18.134 1.00 66.88 196 GLN A N 1
ATOM 1559 C CA . GLN A 1 196 ? 1.533 14.194 19.340 1.00 66.88 196 GLN A CA 1
ATOM 1560 C C . GLN A 1 196 ? 2.400 12.937 19.261 1.00 66.88 196 GLN A C 1
ATOM 1562 O O . GLN A 1 196 ? 1.989 11.908 18.727 1.00 66.88 196 GLN A O 1
ATOM 1567 N N . VAL A 1 197 ? 3.605 13.012 19.834 1.00 67.75 197 VAL A N 1
ATOM 1568 C CA . VAL A 1 197 ? 4.527 11.874 19.917 1.00 67.75 197 VAL A CA 1
ATOM 1569 C C . VAL A 1 197 ? 4.304 11.127 21.229 1.00 67.75 197 VAL A C 1
ATOM 1571 O O . VAL A 1 197 ? 4.719 11.585 22.293 1.00 67.75 197 VAL A O 1
ATOM 1574 N N . ASP A 1 198 ? 3.711 9.937 21.152 1.00 72.88 198 ASP A N 1
ATOM 1575 C CA . ASP A 1 198 ? 3.758 8.965 22.245 1.00 72.88 198 ASP A CA 1
ATOM 1576 C C . ASP A 1 198 ? 5.056 8.150 22.131 1.00 72.88 198 ASP A C 1
ATOM 1578 O O . ASP A 1 198 ? 5.222 7.321 21.237 1.00 72.88 198 ASP A O 1
ATOM 1582 N N . VAL A 1 199 ? 5.993 8.378 23.055 1.00 80.38 199 VAL A N 1
ATOM 1583 C CA . VAL A 1 199 ? 7.317 7.728 23.067 1.00 80.38 199 VAL A CA 1
ATOM 1584 C C . VAL A 1 199 ? 7.220 6.200 23.142 1.00 80.38 199 VAL A C 1
ATOM 1586 O O . VAL A 1 199 ? 8.053 5.503 22.556 1.00 80.38 199 VAL A O 1
ATOM 1589 N N . LYS A 1 200 ? 6.222 5.656 23.851 1.00 79.12 200 LYS A N 1
ATOM 1590 C CA . LYS A 1 200 ? 6.031 4.203 23.949 1.00 79.12 200 LYS A CA 1
ATOM 1591 C C . LYS A 1 200 ? 5.551 3.646 22.612 1.00 79.12 200 LYS A C 1
ATOM 1593 O O . LYS A 1 200 ? 6.070 2.623 22.174 1.00 79.12 200 LYS A O 1
ATOM 1598 N N . GLN A 1 201 ? 4.627 4.340 21.947 1.00 76.75 201 GLN A N 1
ATOM 1599 C CA . GLN A 1 201 ? 4.119 3.938 20.632 1.00 76.75 201 GLN A CA 1
ATOM 1600 C C . GLN A 1 201 ? 5.165 4.090 19.524 1.00 76.75 201 GLN A C 1
ATOM 1602 O O . GLN A 1 201 ? 5.357 3.176 18.725 1.00 76.75 201 GLN A O 1
ATOM 1607 N N . ALA A 1 202 ? 5.915 5.193 19.523 1.00 80.88 202 ALA A N 1
ATOM 1608 C CA . ALA A 1 202 ? 7.014 5.417 18.588 1.00 80.88 202 ALA A CA 1
ATOM 1609 C C . ALA A 1 202 ? 8.071 4.306 18.680 1.00 80.88 202 ALA A C 1
ATOM 1611 O O . ALA A 1 202 ? 8.592 3.848 17.661 1.00 80.88 202 ALA A O 1
ATOM 1612 N N . ARG A 1 203 ? 8.346 3.810 19.896 1.00 84.38 203 ARG A N 1
ATOM 1613 C CA . ARG A 1 203 ? 9.258 2.680 20.097 1.00 84.38 203 ARG A CA 1
ATOM 1614 C C . ARG A 1 203 ? 8.756 1.391 19.439 1.00 84.38 203 ARG A C 1
ATOM 1616 O O . ARG A 1 203 ? 9.588 0.664 18.913 1.00 84.38 203 ARG A O 1
ATOM 1623 N N . TYR A 1 204 ? 7.447 1.132 19.380 1.00 83.44 204 TYR A N 1
ATOM 1624 C CA . TYR A 1 204 ? 6.928 -0.021 18.629 1.00 83.44 204 TYR A CA 1
ATOM 1625 C C . TYR A 1 204 ? 7.219 0.082 17.129 1.00 83.44 204 TYR A C 1
ATOM 1627 O O . TYR A 1 204 ? 7.616 -0.914 16.528 1.00 83.44 204 TYR A O 1
ATOM 1635 N N . GLY A 1 205 ? 7.079 1.274 16.540 1.00 87.38 205 GLY A N 1
ATOM 1636 C CA . GLY A 1 205 ? 7.438 1.506 15.138 1.00 87.38 205 GLY A CA 1
ATOM 1637 C C . GLY A 1 205 ? 8.934 1.307 14.876 1.00 87.38 205 GLY A C 1
ATOM 1638 O O . GLY A 1 205 ? 9.314 0.650 13.910 1.00 87.38 205 GLY A O 1
ATOM 1639 N N . ILE A 1 206 ? 9.791 1.804 15.774 1.00 90.00 206 ILE A N 1
ATOM 1640 C CA . ILE A 1 206 ? 11.248 1.609 15.687 1.00 90.00 206 ILE A CA 1
ATOM 1641 C C . ILE A 1 206 ? 11.610 0.125 15.811 1.00 90.00 206 ILE A C 1
ATOM 1643 O O . ILE A 1 206 ? 12.358 -0.392 14.983 1.00 90.00 206 ILE A O 1
ATOM 1647 N N . ASP A 1 207 ? 11.061 -0.573 16.807 1.00 90.75 207 ASP A N 1
ATOM 1648 C CA . ASP A 1 207 ? 11.298 -2.003 17.012 1.00 90.75 207 ASP A CA 1
ATOM 1649 C C . ASP A 1 207 ? 10.857 -2.822 15.792 1.00 90.75 207 ASP A C 1
ATOM 1651 O O . ASP A 1 207 ? 11.530 -3.784 15.431 1.00 90.75 207 ASP A O 1
ATOM 1655 N N . ALA A 1 208 ? 9.763 -2.432 15.131 1.00 92.25 208 ALA A N 1
ATOM 1656 C CA . ALA A 1 208 ? 9.301 -3.067 13.903 1.00 92.25 208 ALA A CA 1
ATOM 1657 C C . ALA A 1 208 ? 10.324 -2.945 12.768 1.00 92.25 208 ALA A C 1
ATOM 1659 O O . ALA A 1 208 ? 10.668 -3.949 12.147 1.00 92.25 208 ALA A O 1
ATOM 1660 N N . VAL A 1 209 ? 10.864 -1.744 12.541 1.00 93.31 209 VAL A N 1
ATOM 1661 C CA . VAL A 1 209 ? 11.910 -1.519 11.530 1.00 93.31 209 VAL A CA 1
ATOM 1662 C C . VAL A 1 209 ? 13.191 -2.272 11.892 1.00 93.31 209 VAL A C 1
ATOM 1664 O O . VAL A 1 209 ? 13.779 -2.924 11.037 1.00 93.31 209 VAL A O 1
ATOM 1667 N N . ILE A 1 210 ? 13.615 -2.243 13.158 1.00 93.38 210 ILE A N 1
ATOM 1668 C CA . ILE A 1 210 ? 14.805 -2.972 13.622 1.00 93.38 210 ILE A CA 1
ATOM 1669 C C . ILE A 1 210 ? 14.638 -4.483 13.417 1.00 93.38 210 ILE A C 1
ATOM 1671 O O . ILE A 1 210 ? 15.568 -5.131 12.940 1.00 93.38 210 ILE A O 1
ATOM 1675 N N . ARG A 1 211 ? 13.471 -5.055 13.743 1.00 93.75 211 ARG A N 1
ATOM 1676 C CA . ARG A 1 211 ? 13.171 -6.476 13.495 1.00 93.75 211 ARG A CA 1
ATOM 1677 C C . ARG A 1 211 ? 13.292 -6.815 12.018 1.00 93.75 211 ARG A C 1
ATOM 1679 O O . ARG A 1 211 ? 14.034 -7.732 11.685 1.00 93.75 211 ARG A O 1
ATOM 1686 N N . PHE A 1 212 ? 12.650 -6.025 11.163 1.00 92.31 212 PHE A N 1
ATOM 1687 C CA . PHE A 1 212 ? 12.709 -6.194 9.717 1.00 92.31 212 PHE A CA 1
ATOM 1688 C C . PHE A 1 212 ? 14.155 -6.168 9.196 1.00 92.31 212 PHE A C 1
ATOM 1690 O O . PHE A 1 212 ? 14.615 -7.108 8.554 1.00 92.31 212 PHE A O 1
ATOM 1697 N N . LEU A 1 213 ? 14.931 -5.141 9.560 1.00 92.50 213 LEU A N 1
ATOM 1698 C CA . LEU A 1 213 ? 16.337 -5.029 9.158 1.00 92.50 213 LEU A CA 1
ATOM 1699 C C . LEU A 1 213 ? 17.188 -6.202 9.671 1.00 92.50 213 LEU A C 1
ATOM 1701 O O . LEU A 1 213 ? 18.100 -6.650 8.975 1.00 92.50 213 LEU A O 1
ATOM 1705 N N . ALA A 1 214 ? 16.916 -6.698 10.881 1.00 91.56 214 ALA A N 1
ATOM 1706 C CA . ALA A 1 214 ? 17.636 -7.827 11.459 1.00 91.56 214 ALA A CA 1
ATOM 1707 C C . ALA A 1 214 ? 17.286 -9.156 10.771 1.00 91.56 214 ALA A C 1
ATOM 1709 O O . ALA A 1 214 ? 18.188 -9.952 10.512 1.00 91.56 214 ALA A O 1
ATOM 1710 N N . TYR A 1 215 ? 16.011 -9.392 10.444 1.00 89.19 215 TYR A N 1
ATOM 1711 C CA . TYR A 1 215 ? 15.564 -10.585 9.715 1.00 89.19 215 TYR A CA 1
ATOM 1712 C C . TYR A 1 215 ? 16.104 -10.628 8.284 1.00 89.19 215 TYR A C 1
ATOM 1714 O O . TYR A 1 215 ? 16.515 -11.689 7.821 1.00 89.19 215 TYR A O 1
ATOM 1722 N N . HIS A 1 216 ? 16.262 -9.464 7.654 1.00 88.75 216 HIS A N 1
ATOM 1723 C CA . HIS A 1 216 ? 16.924 -9.325 6.357 1.00 88.75 216 HIS A CA 1
ATOM 1724 C C . HIS A 1 216 ? 18.465 -9.294 6.433 1.00 88.75 216 HIS A C 1
ATOM 1726 O O . HIS A 1 216 ? 19.132 -9.121 5.414 1.00 88.75 216 HIS A O 1
ATOM 1732 N N . GLY A 1 217 ? 19.061 -9.448 7.622 1.00 91.06 217 GLY A N 1
ATOM 1733 C CA . GLY A 1 217 ? 20.516 -9.512 7.801 1.00 91.06 217 GLY A CA 1
ATOM 1734 C C . GLY A 1 217 ? 21.262 -8.193 7.570 1.00 91.06 217 GLY A C 1
ATOM 1735 O O . GLY A 1 217 ? 22.489 -8.198 7.502 1.00 91.06 217 GLY A O 1
ATOM 1736 N N . LEU A 1 218 ? 20.551 -7.065 7.477 1.00 92.75 218 LEU A N 1
ATOM 1737 C CA . LEU A 1 218 ? 21.133 -5.730 7.298 1.00 92.75 218 LEU A CA 1
ATOM 1738 C C . LEU A 1 218 ? 21.760 -5.196 8.591 1.00 92.75 218 LEU A C 1
ATOM 1740 O O . LEU A 1 218 ? 22.674 -4.375 8.553 1.00 92.75 218 LEU A O 1
ATOM 1744 N N . ILE A 1 219 ? 21.274 -5.671 9.741 1.00 93.50 219 ILE A N 1
ATOM 1745 C CA . ILE A 1 219 ? 21.852 -5.400 11.058 1.00 93.50 219 ILE A CA 1
ATOM 1746 C C . ILE A 1 219 ? 21.988 -6.699 11.857 1.00 93.50 219 ILE A C 1
ATOM 1748 O O . ILE A 1 219 ? 21.158 -7.601 11.760 1.00 93.50 219 ILE A O 1
ATOM 1752 N N . HIS A 1 220 ? 23.017 -6.785 12.699 1.00 90.00 220 HIS A N 1
ATOM 1753 C CA . HIS A 1 220 ? 23.274 -7.961 13.531 1.00 90.00 220 HIS A CA 1
ATOM 1754 C C . HIS A 1 220 ? 23.053 -7.634 15.004 1.00 90.00 220 HIS A C 1
ATOM 1756 O O . HIS A 1 220 ? 23.954 -7.180 15.708 1.00 90.00 220 HIS A O 1
ATOM 1762 N N . MET A 1 221 ? 21.834 -7.869 15.482 1.00 89.12 221 MET A N 1
ATOM 1763 C CA . MET A 1 221 ? 21.506 -7.764 16.899 1.00 89.12 221 MET A CA 1
ATOM 1764 C C . MET A 1 221 ? 20.385 -8.717 17.287 1.00 89.12 221 MET A C 1
ATOM 1766 O O . MET A 1 221 ? 19.603 -9.174 16.456 1.00 89.12 221 MET A O 1
ATOM 1770 N N . LYS A 1 222 ? 20.295 -9.009 18.583 1.00 86.75 222 LYS A N 1
ATOM 1771 C CA . LYS A 1 222 ? 19.192 -9.797 19.119 1.00 86.75 222 LYS A CA 1
ATOM 1772 C C . LYS A 1 222 ? 17.942 -8.922 19.195 1.00 86.75 222 LYS A C 1
ATOM 1774 O O . LYS A 1 222 ? 17.902 -7.978 19.978 1.00 86.75 222 LYS A O 1
ATOM 1779 N N . VAL A 1 223 ? 16.926 -9.271 18.415 1.00 88.50 223 VAL A N 1
ATOM 1780 C CA . VAL A 1 223 ? 15.635 -8.574 18.385 1.00 88.50 223 VAL A CA 1
ATOM 1781 C C . VAL A 1 223 ? 14.562 -9.357 19.145 1.00 88.50 223 VAL A C 1
ATOM 1783 O O . VAL A 1 223 ? 14.657 -10.577 19.307 1.00 88.50 223 VAL A O 1
ATOM 1786 N N . ASN A 1 224 ? 13.547 -8.658 19.660 1.00 86.31 224 ASN A N 1
ATOM 1787 C CA . ASN A 1 224 ? 12.370 -9.307 20.243 1.00 86.31 224 ASN A CA 1
ATOM 1788 C C . ASN A 1 224 ? 11.486 -9.919 19.130 1.00 86.31 224 ASN A C 1
ATOM 1790 O O . ASN A 1 224 ? 11.640 -9.572 17.964 1.00 86.31 224 ASN A O 1
ATOM 1794 N N . ARG A 1 225 ? 10.573 -10.841 19.473 1.00 82.62 225 ARG A N 1
ATOM 1795 C CA . ARG A 1 225 ? 9.718 -11.532 18.479 1.00 82.62 225 ARG A CA 1
ATOM 1796 C C . ARG A 1 225 ? 8.500 -10.723 18.010 1.00 82.62 225 ARG A C 1
ATOM 1798 O O . ARG A 1 225 ? 7.869 -11.118 17.043 1.00 82.62 225 ARG A O 1
ATOM 1805 N N . GLY A 1 226 ? 8.173 -9.619 18.684 1.00 87.31 226 GLY A N 1
ATOM 1806 C CA . GLY A 1 226 ? 6.988 -8.814 18.386 1.00 87.31 226 GLY A CA 1
ATOM 1807 C C . GLY A 1 226 ? 5.660 -9.564 18.508 1.00 87.31 226 GLY A C 1
ATOM 1808 O O . GLY A 1 226 ? 5.535 -10.504 19.295 1.00 87.31 226 GLY A O 1
ATOM 1809 N N . TYR A 1 227 ? 4.665 -9.092 17.761 1.00 84.75 227 TYR A N 1
ATOM 1810 C CA . TYR A 1 227 ? 3.310 -9.636 17.732 1.00 84.75 227 TYR A CA 1
ATOM 1811 C C . TYR A 1 227 ? 3.140 -10.645 16.596 1.00 84.75 227 TYR A C 1
ATOM 1813 O O . TYR A 1 227 ? 3.788 -10.546 15.556 1.00 84.75 227 TYR A O 1
ATOM 1821 N N . ARG A 1 228 ? 2.192 -11.574 16.765 1.00 84.38 228 ARG A N 1
ATOM 1822 C CA . ARG A 1 228 ? 1.629 -12.317 15.635 1.00 84.38 228 ARG A CA 1
ATOM 1823 C C . ARG A 1 228 ? 0.601 -11.419 14.952 1.00 84.38 228 ARG A C 1
ATOM 1825 O O . ARG A 1 228 ? -0.439 -11.143 15.542 1.00 84.38 228 ARG A O 1
ATOM 1832 N N . SER A 1 229 ? 0.911 -10.956 13.747 1.00 85.50 229 SER A N 1
ATOM 1833 C CA . SER A 1 229 ? 0.056 -10.023 13.015 1.00 85.50 229 SER A CA 1
ATOM 1834 C C . SER A 1 229 ? -1.287 -10.647 12.628 1.00 85.50 229 SER A C 1
ATOM 1836 O O . SER A 1 229 ? -1.313 -11.747 12.069 1.00 85.50 229 SER A O 1
ATOM 1838 N N . ARG A 1 230 ? -2.386 -9.926 12.880 1.00 84.69 230 ARG A N 1
ATOM 1839 C CA . ARG A 1 230 ? -3.698 -10.171 12.261 1.00 84.69 230 ARG A CA 1
ATOM 1840 C C . ARG A 1 230 ? -3.793 -9.357 10.971 1.00 84.69 230 ARG A C 1
ATOM 1842 O O . ARG A 1 230 ? -3.472 -8.169 10.963 1.00 84.69 230 ARG A O 1
ATOM 1849 N N . ILE A 1 231 ? -4.209 -10.003 9.891 1.00 82.06 231 ILE A N 1
ATOM 1850 C CA . ILE A 1 231 ? -4.512 -9.333 8.624 1.00 82.06 231 ILE A CA 1
ATOM 1851 C C . ILE A 1 231 ? -5.905 -8.726 8.765 1.00 82.06 231 ILE A C 1
ATOM 1853 O O . ILE A 1 231 ? -6.783 -9.363 9.342 1.00 82.06 231 ILE A O 1
ATOM 1857 N N . VAL A 1 232 ? -6.065 -7.486 8.318 1.00 81.69 232 VAL A N 1
ATOM 1858 C CA . VAL A 1 232 ? -7.324 -6.744 8.393 1.00 81.69 232 VAL A CA 1
ATOM 1859 C C . VAL A 1 232 ? -7.591 -6.120 7.035 1.00 81.69 232 VAL A C 1
ATOM 1861 O O . VAL A 1 232 ? -6.748 -5.382 6.520 1.00 81.69 232 VAL A O 1
ATOM 1864 N N . GLU A 1 233 ? -8.763 -6.382 6.479 1.00 79.50 233 GLU A N 1
ATOM 1865 C CA . GLU A 1 233 ? -9.249 -5.746 5.257 1.00 79.50 233 GLU A CA 1
ATOM 1866 C C . GLU A 1 233 ? -10.087 -4.488 5.551 1.00 79.50 233 GLU A C 1
ATOM 1868 O O . GLU A 1 233 ? -10.637 -4.295 6.638 1.00 79.50 233 GLU A O 1
ATOM 1873 N N . GLU A 1 234 ? -10.227 -3.597 4.562 1.00 73.94 234 GLU A N 1
ATOM 1874 C CA . GLU A 1 234 ? -11.000 -2.354 4.729 1.00 73.94 234 GLU A CA 1
ATOM 1875 C C . GLU A 1 234 ? -12.492 -2.611 5.041 1.00 73.94 234 GLU A C 1
ATOM 1877 O O . GLU A 1 234 ? -13.123 -1.804 5.726 1.00 73.94 234 GLU A O 1
ATOM 1882 N N . ASN A 1 235 ? -13.053 -3.735 4.582 1.00 78.25 235 ASN A N 1
ATOM 1883 C CA . ASN A 1 235 ? -14.447 -4.136 4.821 1.00 78.25 235 ASN A CA 1
ATOM 1884 C C . ASN A 1 235 ? -14.725 -4.564 6.282 1.00 78.25 235 ASN A C 1
ATOM 1886 O O . ASN A 1 235 ? -15.875 -4.496 6.718 1.00 78.25 235 ASN A O 1
ATOM 1890 N N . GLU A 1 236 ? -13.699 -4.943 7.052 1.00 81.50 236 GLU A N 1
ATOM 1891 C CA . GLU A 1 236 ? -13.804 -5.308 8.473 1.00 81.50 236 GLU A CA 1
ATOM 1892 C C . GLU A 1 236 ? -13.874 -4.076 9.393 1.00 81.50 236 GLU A C 1
ATOM 1894 O O . GLU A 1 236 ? -14.208 -4.193 10.577 1.00 81.50 236 GLU A O 1
ATOM 1899 N N . LEU A 1 237 ? -13.564 -2.883 8.870 1.00 85.38 237 LEU A N 1
ATOM 1900 C CA . LEU A 1 237 ? -13.537 -1.645 9.643 1.00 85.38 237 LEU A CA 1
ATOM 1901 C C . LEU A 1 237 ? -14.911 -0.980 9.719 1.00 85.38 237 LEU A C 1
ATOM 1903 O O . LEU A 1 237 ? -15.415 -0.398 8.757 1.00 85.38 237 LEU A O 1
ATOM 1907 N N . VAL A 1 238 ? -15.461 -0.920 10.926 1.00 91.06 238 VAL A N 1
ATOM 1908 C CA . VAL A 1 238 ? -16.667 -0.148 11.222 1.00 91.06 238 VAL A CA 1
ATOM 1909 C C . VAL A 1 238 ? -16.275 1.254 11.672 1.00 91.06 238 VAL A C 1
ATOM 1911 O O . VAL A 1 238 ? -15.574 1.436 12.666 1.00 91.06 238 VAL A O 1
ATOM 1914 N N . THR A 1 239 ? -16.725 2.272 10.935 1.00 91.56 239 THR A N 1
ATOM 1915 C CA . THR A 1 239 ? -16.470 3.679 11.278 1.00 91.56 239 THR A CA 1
ATOM 1916 C C . THR A 1 239 ? -17.572 4.220 12.183 1.00 91.56 239 THR A C 1
ATOM 1918 O O . THR A 1 239 ? -18.744 4.216 11.810 1.00 91.56 239 THR A O 1
ATOM 1921 N N . VAL A 1 240 ? -17.186 4.757 13.338 1.00 92.38 240 VAL A N 1
ATOM 1922 C CA . VAL A 1 240 ? -18.076 5.431 14.289 1.00 92.38 240 VAL A CA 1
ATOM 1923 C C . VAL A 1 240 ? -18.029 6.935 14.037 1.00 92.38 240 VAL A C 1
ATOM 1925 O O . VAL A 1 240 ? -16.949 7.531 13.964 1.00 92.38 240 VAL A O 1
ATOM 1928 N N . ARG A 1 241 ? -19.205 7.552 13.889 1.00 92.75 241 ARG A N 1
ATOM 1929 C CA . ARG A 1 241 ? -19.363 8.978 13.577 1.00 92.75 241 ARG A CA 1
ATOM 1930 C C . ARG A 1 241 ? -20.221 9.684 14.616 1.00 92.75 241 ARG A C 1
ATOM 1932 O O . ARG A 1 241 ? -21.141 9.074 15.155 1.00 92.75 241 ARG A O 1
ATOM 1939 N N . THR A 1 242 ? -19.938 10.962 14.847 1.00 90.81 242 THR A N 1
ATOM 1940 C CA . THR A 1 242 ? -20.778 11.836 15.678 1.00 90.81 242 THR A CA 1
ATOM 1941 C C . THR A 1 242 ? -22.078 12.203 14.970 1.00 90.81 242 THR A C 1
ATOM 1943 O O . THR A 1 242 ? -22.117 12.321 13.741 1.00 90.81 242 THR A O 1
ATOM 1946 N N . LYS A 1 243 ? -23.146 12.445 15.729 1.00 92.44 243 LYS A N 1
ATOM 1947 C CA . LYS A 1 243 ? -24.384 13.050 15.217 1.00 92.44 243 LYS A CA 1
ATOM 1948 C C . LYS A 1 243 ? -24.371 14.559 15.409 1.00 92.44 243 LYS A C 1
ATOM 1950 O O . LYS A 1 243 ? -24.885 15.280 14.555 1.00 92.44 243 LYS A O 1
ATOM 1955 N N . THR A 1 244 ? -23.767 15.032 16.493 1.00 92.88 244 THR A N 1
ATOM 1956 C CA . THR A 1 244 ? -23.689 16.450 16.848 1.00 92.88 244 THR A CA 1
ATOM 1957 C C . THR A 1 244 ? -22.249 16.961 16.824 1.00 92.88 244 THR A C 1
ATOM 1959 O O . THR A 1 244 ? -21.284 16.205 16.688 1.00 92.88 244 THR A O 1
ATOM 1962 N N . SER A 1 245 ? -22.108 18.283 16.865 1.00 93.19 245 SER A N 1
ATOM 1963 C CA . SER A 1 245 ? -20.829 18.967 17.053 1.00 93.19 245 SER A CA 1
ATOM 1964 C C . SER A 1 245 ? -20.658 19.379 18.510 1.00 93.19 245 SER A C 1
ATOM 1966 O O . SER A 1 245 ? -21.642 19.757 19.140 1.00 93.19 245 SER A O 1
ATOM 1968 N N . GLY A 1 246 ? -19.428 19.392 19.015 1.00 93.38 246 GLY A N 1
ATOM 1969 C CA . GLY A 1 246 ? -19.141 19.823 20.382 1.00 93.38 246 GLY A CA 1
ATOM 1970 C C . GLY A 1 246 ? -17.722 19.483 20.817 1.00 93.38 246 GLY A C 1
ATOM 1971 O O . GLY A 1 246 ? -16.816 19.403 19.983 1.00 93.38 246 GLY A O 1
ATOM 1972 N N . ILE A 1 247 ? -17.537 19.289 22.123 1.00 93.94 247 ILE A N 1
ATOM 1973 C CA . ILE A 1 247 ? -16.273 18.843 22.713 1.00 93.94 247 ILE A CA 1
ATOM 1974 C C . ILE A 1 247 ? -16.301 17.321 22.875 1.00 93.94 247 ILE A C 1
ATOM 1976 O O . ILE A 1 247 ? -17.120 16.793 23.621 1.00 93.94 247 ILE A O 1
ATOM 1980 N N . LEU A 1 248 ? -15.396 16.624 22.193 1.00 91.38 248 LEU A N 1
ATOM 1981 C CA . LEU A 1 248 ? -15.210 15.179 22.268 1.00 91.38 248 LEU A CA 1
ATOM 1982 C C . LEU A 1 248 ? -14.432 14.789 23.528 1.00 91.38 248 LEU A C 1
ATOM 1984 O O . LEU A 1 248 ? -13.279 15.188 23.708 1.00 91.38 248 LEU A O 1
ATOM 1988 N N . VAL A 1 249 ? -15.024 13.921 24.344 1.00 92.81 249 VAL A N 1
ATOM 1989 C CA . VAL A 1 249 ? -14.368 13.270 25.483 1.00 92.81 249 VAL A CA 1
ATOM 1990 C C . VAL A 1 249 ? -14.349 11.764 25.253 1.00 92.81 249 VAL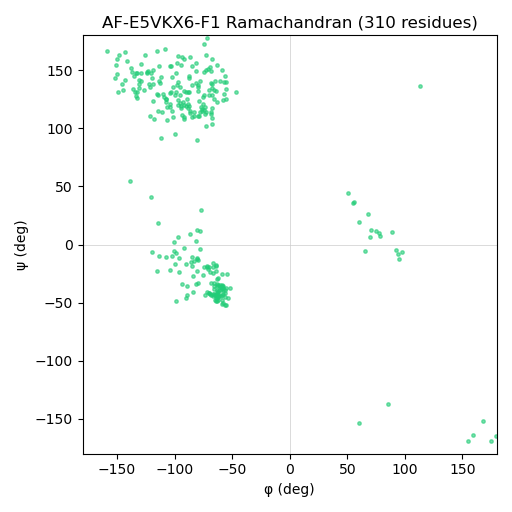 A C 1
ATOM 1992 O O . VAL A 1 249 ? -15.380 11.100 25.318 1.00 92.81 249 VAL A O 1
ATOM 1995 N N . LEU A 1 250 ? -13.169 11.214 24.967 1.00 89.94 250 LEU A N 1
ATOM 1996 C CA . LEU A 1 250 ? -12.973 9.776 24.760 1.00 89.94 250 LEU A CA 1
ATOM 1997 C C . LEU A 1 250 ? -12.883 9.027 26.091 1.00 89.94 250 LEU A C 1
ATOM 1999 O O . LEU A 1 250 ? -12.178 9.461 27.003 1.00 89.94 250 LEU A O 1
ATOM 2003 N N . LYS A 1 251 ? -13.549 7.871 26.172 1.00 92.31 251 LYS A N 1
ATOM 2004 C CA . 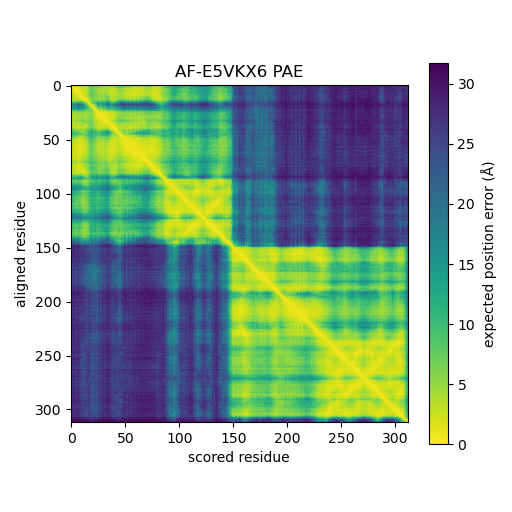LYS A 1 251 ? -13.552 6.993 27.355 1.00 92.31 251 LYS A CA 1
ATOM 2005 C C . LYS A 1 251 ? -12.737 5.707 27.176 1.00 92.31 251 LYS A C 1
ATOM 2007 O O . LYS A 1 251 ? -12.483 5.011 28.154 1.00 92.31 251 LYS A O 1
ATOM 2012 N N . VAL A 1 252 ? -12.307 5.415 25.951 1.00 89.75 252 VAL A N 1
ATOM 2013 C CA . VAL A 1 252 ? -11.627 4.170 25.552 1.00 89.75 252 VAL A CA 1
ATOM 2014 C C . VAL A 1 252 ? -10.289 4.459 24.871 1.00 89.75 252 VAL A C 1
ATOM 2016 O O . VAL A 1 252 ? -10.034 5.584 24.435 1.00 89.75 252 VAL A O 1
ATOM 2019 N N . LYS A 1 253 ? -9.423 3.447 24.776 1.00 85.12 253 LYS A N 1
ATOM 2020 C CA . LYS A 1 253 ? -8.098 3.520 24.144 1.00 85.12 253 LYS A CA 1
ATOM 2021 C C . LYS A 1 253 ? -7.995 2.558 22.968 1.00 85.12 253 LYS A C 1
ATOM 2023 O O . LYS A 1 253 ? -8.614 1.498 22.955 1.00 85.12 253 LYS A O 1
ATOM 2028 N N . CYS A 1 254 ? -7.175 2.904 21.973 1.00 83.31 254 CYS A N 1
ATOM 2029 C CA . CYS A 1 254 ? -6.863 1.970 20.889 1.00 83.31 254 CYS A CA 1
ATOM 2030 C C . CYS A 1 254 ? -6.312 0.650 21.453 1.00 83.31 254 CYS A C 1
ATOM 2032 O O . CYS A 1 254 ? -5.410 0.659 22.293 1.00 83.31 254 CYS A O 1
ATOM 2034 N N . GLY A 1 255 ? -6.828 -0.467 20.948 1.00 81.06 255 GLY A N 1
ATOM 2035 C CA . GLY A 1 255 ? -6.547 -1.816 21.430 1.00 81.06 255 GLY A CA 1
ATOM 2036 C C . GLY A 1 255 ? -7.567 -2.358 22.435 1.00 81.06 255 GLY A C 1
ATOM 2037 O O . GLY A 1 255 ? -7.550 -3.562 22.680 1.00 81.06 255 GLY A O 1
ATOM 2038 N N . ASP A 1 256 ? -8.452 -1.520 22.989 1.00 87.25 256 ASP A N 1
ATOM 2039 C CA . ASP A 1 256 ? -9.538 -1.988 23.852 1.00 87.25 256 ASP A CA 1
ATOM 2040 C C . ASP A 1 256 ? -10.548 -2.809 23.033 1.00 87.25 256 ASP A C 1
ATOM 2042 O O . ASP A 1 256 ? -10.906 -2.449 21.908 1.00 87.25 256 ASP A O 1
ATOM 2046 N N . HIS A 1 257 ? -11.015 -3.914 23.609 1.00 92.25 257 HIS A N 1
ATOM 2047 C CA . HIS A 1 257 ? -12.089 -4.721 23.042 1.00 92.25 257 HIS A CA 1
ATOM 2048 C C . HIS A 1 257 ? -13.440 -4.189 23.541 1.00 92.25 257 HIS A C 1
ATOM 2050 O O . HIS A 1 257 ? -13.607 -3.946 24.736 1.00 92.25 257 HIS A O 1
ATOM 2056 N N . LEU A 1 258 ? -14.376 -3.983 22.618 1.00 94.56 258 LEU A N 1
ATOM 2057 C CA . LEU A 1 258 ? -15.665 -3.334 22.831 1.00 94.56 258 LEU A CA 1
ATOM 2058 C C . LEU A 1 258 ? -16.796 -4.306 22.512 1.00 94.56 258 LEU A C 1
ATOM 2060 O O . LEU A 1 258 ? -16.760 -4.980 21.486 1.00 94.56 258 LEU A O 1
ATOM 2064 N N . SER A 1 259 ? -17.830 -4.310 23.345 1.00 95.25 259 SER A N 1
ATOM 2065 C CA . SER A 1 259 ? -19.124 -4.943 23.090 1.00 95.25 259 SER A CA 1
ATOM 2066 C C . SER A 1 259 ? -20.120 -3.951 22.487 1.00 95.25 259 SER A C 1
ATOM 2068 O O . SER A 1 259 ? -19.977 -2.731 22.601 1.00 95.25 259 SER A O 1
ATOM 2070 N N . VAL A 1 260 ? -21.182 -4.464 21.856 1.00 95.25 260 VAL A N 1
ATOM 2071 C CA . VAL A 1 260 ? -22.278 -3.621 21.353 1.00 95.25 260 VAL A CA 1
ATOM 2072 C C . VAL A 1 260 ? -22.889 -2.816 22.502 1.00 95.25 260 VAL A C 1
ATOM 2074 O O . VAL A 1 260 ? -23.370 -3.380 23.481 1.00 95.25 260 VAL A O 1
ATOM 2077 N N . GLY A 1 261 ? -22.931 -1.492 22.348 1.00 94.69 261 GLY A N 1
ATOM 2078 C CA . GLY A 1 261 ? -23.495 -0.582 23.344 1.00 94.69 261 GLY A CA 1
ATOM 2079 C C . GLY A 1 261 ? -22.491 0.006 24.339 1.00 94.69 261 GLY A C 1
ATOM 2080 O O . GLY A 1 261 ? -22.879 0.934 25.055 1.00 94.69 261 GLY A O 1
ATOM 2081 N N . ASP A 1 262 ? -21.235 -0.451 24.348 1.00 97.00 262 ASP A N 1
ATOM 2082 C CA . ASP A 1 262 ? -20.180 0.132 25.184 1.00 97.00 262 ASP A CA 1
ATOM 2083 C C . ASP A 1 262 ? -19.945 1.600 24.827 1.00 97.00 262 ASP A C 1
ATOM 2085 O O . ASP A 1 262 ? -19.969 1.982 23.655 1.00 97.00 262 ASP A O 1
ATOM 2089 N N . GLU A 1 263 ? -19.722 2.444 25.832 1.00 96.62 263 GLU A N 1
ATOM 2090 C CA . GLU A 1 263 ? -19.494 3.873 25.625 1.00 96.62 263 GLU A CA 1
ATOM 2091 C C . GLU A 1 263 ? -18.071 4.139 25.134 1.00 96.62 263 GLU A C 1
ATOM 2093 O O . GLU A 1 263 ? -17.092 3.877 25.828 1.00 96.62 263 GLU A O 1
ATOM 2098 N N . ILE A 1 264 ? -17.967 4.713 23.938 1.00 95.00 264 ILE A N 1
ATOM 2099 C CA . ILE A 1 264 ? -16.696 5.089 23.314 1.00 95.00 264 ILE A CA 1
ATOM 2100 C C . ILE A 1 264 ? -16.328 6.517 23.710 1.00 95.00 264 ILE A C 1
ATOM 2102 O O . ILE A 1 264 ? -15.177 6.811 24.044 1.00 95.00 264 ILE A O 1
ATOM 2106 N N . ALA A 1 265 ? -17.300 7.424 23.638 1.00 94.62 265 ALA A N 1
ATOM 2107 C CA . ALA A 1 265 ? -17.073 8.843 23.849 1.00 94.62 265 ALA A CA 1
ATOM 2108 C C . ALA A 1 265 ? -18.357 9.584 24.221 1.00 94.62 265 ALA A C 1
ATOM 2110 O O . ALA A 1 265 ? -19.463 9.087 24.011 1.00 94.62 265 ALA A O 1
ATOM 2111 N N . GLU A 1 266 ? -18.191 10.808 24.698 1.00 96.06 266 GLU A N 1
ATOM 2112 C CA . GLU A 1 266 ? -19.262 11.780 24.896 1.00 96.06 266 GLU A CA 1
ATOM 2113 C C . GLU A 1 266 ? -18.967 13.061 24.120 1.00 96.06 266 GLU A C 1
ATOM 2115 O O . GLU A 1 266 ? -17.806 13.434 23.937 1.00 96.06 266 GLU A O 1
ATOM 2120 N N . ILE A 1 267 ? -20.030 13.729 23.676 1.00 95.62 267 ILE A N 1
ATOM 2121 C CA . ILE A 1 267 ? -19.984 15.080 23.127 1.00 95.62 267 ILE A CA 1
ATOM 2122 C C . ILE A 1 267 ? -20.607 16.022 24.143 1.00 95.62 267 ILE A C 1
ATOM 2124 O O . ILE A 1 267 ? -21.763 15.846 24.532 1.00 95.62 267 ILE A O 1
ATOM 2128 N N . ILE A 1 268 ? -19.833 17.020 24.549 1.00 95.94 268 ILE A N 1
ATOM 2129 C CA . ILE A 1 268 ? -20.243 18.058 25.489 1.00 95.94 268 ILE A CA 1
ATOM 2130 C C . ILE A 1 268 ? -20.578 19.335 24.713 1.00 95.94 268 ILE A C 1
ATOM 2132 O O . ILE A 1 268 ? -19.829 19.733 23.812 1.00 95.94 268 ILE A O 1
ATOM 2136 N N . ASP A 1 269 ? -21.693 19.974 25.063 1.00 93.50 269 ASP A N 1
ATOM 2137 C CA . ASP A 1 269 ? -22.074 21.280 24.532 1.00 93.50 269 ASP A CA 1
ATOM 2138 C C . ASP A 1 269 ? -21.061 22.358 24.947 1.00 93.50 269 ASP A C 1
ATOM 2140 O O . ASP A 1 269 ? -20.675 22.468 26.111 1.00 93.50 269 ASP A O 1
ATOM 2144 N N . THR A 1 270 ? -20.620 23.175 23.990 1.00 89.31 270 THR A N 1
ATOM 2145 C CA . THR A 1 270 ? -19.586 24.195 24.227 1.00 89.31 270 THR A CA 1
ATOM 2146 C C . THR A 1 270 ? -20.061 25.390 25.057 1.00 89.31 270 THR A C 1
ATOM 2148 O O . THR A 1 270 ? -19.220 26.140 25.550 1.00 89.31 270 THR A O 1
ATOM 2151 N N . TYR A 1 271 ? -21.372 25.610 25.172 1.00 87.88 271 TYR A N 1
ATOM 2152 C CA . TYR A 1 271 ? -21.974 26.728 25.899 1.00 87.88 271 TYR A CA 1
ATOM 2153 C C . TYR A 1 271 ? -22.437 26.318 27.295 1.00 87.88 271 TYR A C 1
ATOM 2155 O O . TYR A 1 271 ? -22.138 27.018 28.262 1.00 87.88 271 TYR A O 1
ATOM 2163 N N . GLU A 1 272 ? -23.166 25.207 27.392 1.00 90.69 272 GLU A N 1
ATOM 2164 C CA . GLU A 1 272 ? -23.836 24.780 28.628 1.00 90.69 272 GLU A CA 1
ATOM 2165 C C . GLU A 1 272 ? -23.003 23.769 29.430 1.00 90.69 272 GLU A C 1
ATOM 2167 O O . GLU A 1 272 ? -23.127 23.698 30.651 1.00 90.69 272 GLU A O 1
ATOM 2172 N N . GLY A 1 273 ? -22.087 23.041 28.778 1.00 90.12 273 GLY A N 1
ATOM 2173 C CA . GLY A 1 273 ? -21.257 22.021 29.427 1.00 90.12 273 GLY A CA 1
ATOM 2174 C C . GLY A 1 273 ? -21.977 20.693 29.682 1.00 90.12 273 GLY A C 1
ATOM 2175 O O . GLY A 1 273 ? -21.405 19.802 30.311 1.00 90.12 273 GLY A O 1
ATOM 2176 N N . ASP A 1 274 ? -23.201 20.540 29.177 1.00 94.25 274 ASP A N 1
ATOM 2177 C CA . ASP A 1 274 ? -23.987 19.314 29.282 1.00 94.25 274 ASP A CA 1
ATOM 2178 C C . ASP A 1 274 ? -23.583 18.281 28.220 1.00 94.25 274 ASP A C 1
ATOM 2180 O O . ASP A 1 274 ? -23.173 18.619 27.105 1.00 94.25 274 ASP A O 1
ATOM 2184 N N . VAL A 1 275 ? -23.720 16.993 28.548 1.00 95.69 275 VAL A N 1
ATOM 2185 C CA . VAL A 1 275 ? -23.518 15.901 27.584 1.00 95.69 275 VAL A CA 1
ATOM 2186 C C . VAL A 1 275 ? -24.709 15.854 26.626 1.00 95.69 275 VAL A C 1
ATOM 2188 O O . VAL A 1 275 ? -25.819 15.493 27.015 1.00 95.69 275 VAL A O 1
ATOM 2191 N N . ILE A 1 276 ? -24.466 16.180 25.358 1.00 95.94 276 ILE A N 1
ATOM 2192 C CA . ILE A 1 276 ? -25.489 16.237 24.301 1.00 95.94 276 ILE A CA 1
ATOM 2193 C C . ILE A 1 276 ? -25.514 14.992 23.414 1.00 95.94 276 ILE A C 1
ATOM 2195 O O . ILE A 1 276 ? -26.492 14.749 22.707 1.00 95.94 276 ILE A O 1
ATOM 2199 N N . GLU A 1 277 ? -24.459 14.177 23.444 1.00 96.19 277 GLU A N 1
ATOM 2200 C CA . GLU A 1 277 ? -24.423 12.884 22.762 1.00 96.19 277 GLU A CA 1
ATOM 2201 C C . GLU A 1 277 ? -23.534 11.896 23.525 1.00 96.19 277 GLU A C 1
ATOM 2203 O O . GLU A 1 277 ? -22.391 12.204 23.850 1.00 96.19 277 GLU A O 1
ATOM 2208 N N . VAL A 1 278 ? -24.043 10.684 23.761 1.00 97.00 278 VAL A N 1
ATOM 2209 C CA . VAL A 1 278 ? -23.240 9.535 24.205 1.00 97.00 278 VAL A CA 1
ATOM 2210 C C . VAL A 1 278 ? -23.044 8.615 23.008 1.00 97.00 278 VAL A C 1
ATOM 2212 O O . VAL A 1 278 ? -24.011 8.088 22.448 1.00 97.00 278 VAL A O 1
ATOM 2215 N N . ILE A 1 279 ? -21.792 8.417 22.612 1.00 95.62 279 ILE A N 1
ATOM 2216 C CA . ILE A 1 279 ? -21.425 7.614 21.451 1.00 95.62 279 ILE A CA 1
ATOM 2217 C C . ILE A 1 279 ? -21.096 6.206 21.917 1.00 95.62 279 ILE A C 1
ATOM 2219 O O . ILE A 1 279 ? -20.201 5.993 22.735 1.00 95.62 279 ILE A O 1
ATOM 2223 N N . LYS A 1 280 ? -21.826 5.241 21.364 1.00 96.44 280 LYS A N 1
ATOM 2224 C CA . LYS A 1 280 ? -21.737 3.831 21.734 1.00 96.44 280 LYS A CA 1
ATOM 2225 C C . LYS A 1 280 ? -21.194 2.987 20.596 1.00 96.44 280 LYS A C 1
ATOM 2227 O O . LYS A 1 280 ? -21.377 3.329 19.426 1.00 96.44 280 LYS A O 1
ATOM 2232 N N . SER A 1 281 ? -20.571 1.868 20.943 1.00 96.19 281 SER A N 1
ATOM 2233 C CA . SER A 1 281 ? -20.070 0.917 19.965 1.00 96.19 281 SER A CA 1
ATOM 2234 C C . SER A 1 281 ? -21.222 0.273 19.183 1.00 96.19 281 SER A C 1
ATOM 2236 O O . SER A 1 281 ? -22.131 -0.298 19.795 1.00 96.19 281 SER A O 1
ATOM 2238 N N . PRO A 1 282 ? -21.212 0.343 17.839 1.00 94.25 282 PRO A N 1
ATOM 2239 C CA . PRO A 1 282 ? -22.230 -0.285 17.000 1.00 94.25 282 PRO A CA 1
ATOM 2240 C C . PRO A 1 282 ? -21.995 -1.789 16.787 1.00 94.25 282 PRO A C 1
ATOM 2242 O O . PRO A 1 282 ? -22.866 -2.466 16.244 1.00 94.25 282 PRO A O 1
ATOM 2245 N N . CYS A 1 283 ? -20.824 -2.310 17.155 1.00 93.06 283 CYS A N 1
ATOM 2246 C CA . CYS A 1 283 ? -20.430 -3.697 16.931 1.00 93.06 283 CYS A CA 1
ATOM 2247 C C . CYS A 1 283 ? -19.511 -4.207 18.046 1.00 93.06 283 CYS A C 1
ATOM 2249 O O . CYS A 1 283 ? -18.917 -3.423 18.782 1.00 93.06 283 CYS A O 1
ATOM 2251 N N . GLU A 1 284 ? -19.380 -5.525 18.137 1.00 93.94 284 GLU A N 1
ATOM 2252 C CA . GLU A 1 284 ? -18.330 -6.161 18.928 1.00 93.94 284 GLU A CA 1
ATOM 2253 C C . GLU A 1 284 ? -17.013 -6.183 18.139 1.00 93.94 284 GLU A C 1
ATOM 2255 O O . GLU A 1 284 ? -17.021 -6.399 16.918 1.00 93.94 284 GLU A O 1
ATOM 2260 N N . GLY A 1 285 ? -15.894 -5.911 18.809 1.0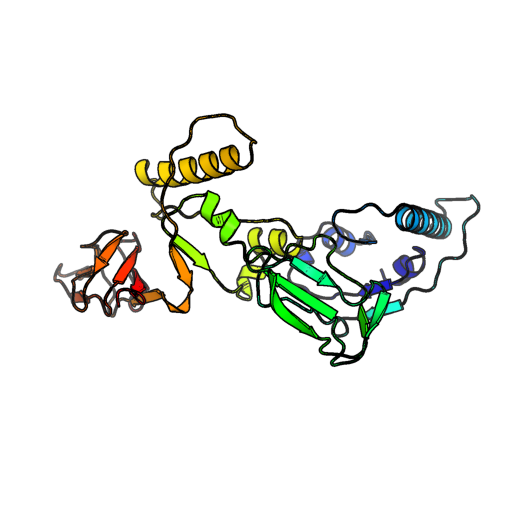0 91.19 285 GLY A N 1
ATOM 2261 C CA . GLY A 1 285 ? -14.573 -5.946 18.189 1.00 91.19 285 GLY A CA 1
ATOM 2262 C C . GLY A 1 285 ? -13.537 -5.062 18.876 1.00 91.19 285 GLY A C 1
ATOM 2263 O O . GLY A 1 285 ? -13.749 -4.538 19.965 1.00 91.19 285 GLY A O 1
ATOM 2264 N N . CYS A 1 286 ? -12.391 -4.875 18.228 1.00 90.25 286 CYS A N 1
ATOM 2265 C CA . CYS A 1 286 ? -11.262 -4.136 18.789 1.00 90.25 286 CYS A CA 1
ATOM 2266 C C . CYS A 1 286 ? -11.208 -2.695 18.266 1.00 90.25 286 CYS A C 1
ATOM 2268 O O . CYS A 1 286 ? -11.261 -2.461 17.054 1.00 90.25 286 CYS A O 1
ATOM 2270 N N . LEU A 1 287 ? -11.061 -1.710 19.158 1.00 87.62 287 LEU A N 1
ATOM 2271 C CA . LEU A 1 287 ? -10.882 -0.315 18.767 1.00 87.62 287 LEU A CA 1
ATOM 2272 C C . LEU A 1 287 ? -9.524 -0.130 18.079 1.00 87.62 287 LEU A C 1
ATOM 2274 O O . LEU A 1 287 ? -8.472 -0.153 18.715 1.00 87.62 287 LEU A O 1
ATOM 2278 N N . PHE A 1 288 ? -9.540 0.100 16.771 1.00 84.56 288 PHE A N 1
ATOM 2279 C CA . PHE A 1 288 ? -8.334 0.223 15.954 1.00 84.56 288 PHE A CA 1
ATOM 2280 C C . PHE A 1 288 ? -7.745 1.633 15.977 1.00 84.56 288 PHE A C 1
ATOM 2282 O O . PHE A 1 288 ? -6.530 1.817 16.024 1.00 84.56 288 PHE A O 1
ATOM 2289 N N . TYR A 1 289 ? -8.618 2.635 15.930 1.00 83.56 289 TYR A N 1
ATOM 2290 C CA . TYR A 1 289 ? -8.238 4.039 15.854 1.00 83.56 289 TYR A CA 1
ATOM 2291 C C . TYR A 1 289 ? -9.296 4.910 16.520 1.00 83.56 289 TYR A C 1
ATOM 2293 O O . TYR A 1 289 ? -10.489 4.632 16.389 1.00 83.56 289 TYR A O 1
ATOM 2301 N N . HIS A 1 290 ? -8.866 6.008 17.137 1.00 84.06 290 HIS A N 1
ATOM 2302 C CA . HIS A 1 290 ? -9.724 7.140 17.454 1.00 84.06 290 HIS A CA 1
ATOM 2303 C C . HIS A 1 290 ? -9.011 8.468 17.159 1.00 84.06 290 HIS A C 1
ATOM 2305 O O . HIS A 1 290 ? -7.782 8.555 17.221 1.00 84.06 290 HIS A O 1
ATOM 2311 N N . GLY A 1 291 ? -9.783 9.506 16.836 1.00 75.06 291 GLY A N 1
ATOM 2312 C CA . GLY A 1 291 ? -9.272 10.868 16.672 1.00 75.06 291 GLY A CA 1
ATOM 2313 C C . GLY A 1 291 ? -8.786 11.458 17.998 1.00 75.06 291 GLY A C 1
ATOM 2314 O O . GLY A 1 291 ? -9.159 10.981 19.065 1.00 75.06 291 GLY A O 1
ATOM 2315 N N . SER A 1 292 ? -7.944 12.489 17.945 1.00 73.50 292 SER A N 1
ATOM 2316 C CA . SER A 1 292 ? -7.431 13.187 19.138 1.00 73.50 292 SER A CA 1
ATOM 2317 C C . SER A 1 292 ? -7.912 14.634 19.260 1.00 73.50 292 SER A C 1
ATOM 2319 O O . SER A 1 292 ? -7.699 15.250 20.302 1.00 73.50 292 SER A O 1
ATOM 2321 N N . ASN A 1 293 ? -8.556 15.188 18.225 1.00 82.06 293 ASN A N 1
ATOM 2322 C CA . ASN A 1 293 ? -9.022 16.570 18.252 1.00 82.06 293 ASN A CA 1
ATOM 2323 C C . ASN A 1 293 ? -10.257 16.699 19.164 1.00 82.06 293 ASN A C 1
ATOM 2325 O O . ASN A 1 293 ? -11.282 16.076 18.870 1.00 82.06 293 ASN A O 1
ATOM 2329 N N . PRO A 1 294 ? -10.188 17.498 20.244 1.00 85.69 294 PRO A N 1
ATOM 2330 C CA . PRO A 1 294 ? -11.314 17.678 21.150 1.00 85.69 294 PRO A CA 1
ATOM 2331 C C . PRO A 1 294 ? -12.468 18.452 20.510 1.00 85.69 294 PRO A C 1
ATOM 2333 O O . PRO A 1 294 ? -13.591 18.296 20.958 1.00 85.69 294 PRO A O 1
ATOM 2336 N N . LEU A 1 295 ? -12.244 19.272 19.479 1.00 89.94 295 LEU A N 1
ATOM 2337 C CA . LEU A 1 295 ? -13.326 19.989 18.795 1.00 89.94 295 LEU A CA 1
ATOM 2338 C C . LEU A 1 295 ? -13.759 19.229 17.544 1.00 89.94 295 LEU A C 1
ATOM 2340 O O . LEU A 1 295 ? -12.965 19.001 16.629 1.00 89.94 295 LEU A O 1
ATOM 2344 N N . ILE A 1 296 ? -15.033 18.850 17.509 1.00 89.94 296 ILE A N 1
ATOM 2345 C CA . ILE A 1 296 ? -15.573 17.901 16.538 1.00 89.94 296 ILE A CA 1
ATOM 2346 C C . ILE A 1 296 ? -16.845 18.456 15.886 1.00 89.94 296 ILE A C 1
ATOM 2348 O O . ILE A 1 296 ? -17.725 18.985 16.563 1.00 89.94 296 ILE A O 1
ATOM 2352 N N . TYR A 1 297 ? -16.951 18.343 14.559 1.00 89.88 297 TYR A N 1
ATOM 2353 C CA . TYR A 1 297 ? -18.171 18.675 13.814 1.00 89.88 297 TYR A CA 1
ATOM 2354 C C . TYR A 1 297 ? -19.121 17.475 13.760 1.00 89.88 297 TYR A C 1
ATOM 2356 O O . TYR A 1 297 ? -18.691 16.329 13.913 1.00 89.88 297 TYR A O 1
ATOM 2364 N N . SER A 1 298 ? -20.400 17.712 13.468 1.00 89.12 298 SER A N 1
ATOM 2365 C CA . SER A 1 298 ? -21.349 16.628 13.206 1.00 89.12 298 SER A CA 1
ATOM 2366 C C . SER A 1 298 ? -20.904 15.761 12.021 1.00 89.12 298 SER A C 1
ATOM 2368 O O . SER A 1 298 ? -20.229 16.223 11.099 1.00 89.12 298 SER A O 1
ATOM 2370 N N . ASN A 1 299 ? -21.278 14.479 12.050 1.00 89.94 299 ASN A N 1
ATOM 2371 C CA . ASN A 1 299 ? -20.938 13.471 11.042 1.00 89.94 299 ASN A CA 1
ATOM 2372 C C . ASN A 1 299 ? -19.428 13.221 10.850 1.00 89.94 299 ASN A C 1
ATOM 2374 O O . ASN A 1 299 ? -18.995 12.650 9.841 1.00 89.94 299 ASN A O 1
ATOM 2378 N N . THR A 1 300 ? -18.601 13.602 11.821 1.00 87.12 300 THR A N 1
ATOM 2379 C CA . THR A 1 300 ? -17.160 13.363 11.744 1.00 87.12 300 THR A CA 1
ATOM 2380 C C . THR A 1 300 ? -16.835 11.958 12.242 1.00 87.12 300 THR A C 1
ATOM 2382 O O . THR A 1 300 ? -17.386 11.500 13.241 1.00 87.12 300 THR A O 1
ATOM 2385 N N . ALA A 1 301 ? -15.943 11.254 11.541 1.00 88.19 301 ALA A N 1
ATOM 2386 C CA . ALA A 1 301 ? -15.456 9.943 11.962 1.00 88.19 301 ALA A CA 1
ATOM 2387 C C . ALA A 1 301 ? -14.504 10.093 13.152 1.00 88.19 301 ALA A C 1
ATOM 2389 O O . ALA A 1 301 ? -13.419 10.650 13.001 1.00 88.19 301 ALA A O 1
ATOM 2390 N N . ILE A 1 302 ? -14.908 9.588 14.317 1.00 88.81 302 ILE A N 1
ATOM 2391 C CA . ILE A 1 302 ? -14.127 9.710 15.555 1.00 88.81 302 ILE A CA 1
ATOM 2392 C C . ILE A 1 302 ? -13.413 8.427 15.947 1.00 88.81 302 ILE A C 1
ATOM 2394 O O . ILE A 1 302 ? -12.446 8.494 16.694 1.00 88.81 302 ILE A O 1
ATOM 2398 N N . ALA A 1 303 ? -13.876 7.276 15.462 1.00 88.69 303 ALA A N 1
ATOM 2399 C CA . ALA A 1 303 ? -13.293 5.985 15.785 1.00 88.69 303 ALA A CA 1
ATOM 2400 C C . ALA A 1 303 ? -13.486 4.975 14.650 1.00 88.69 303 ALA A C 1
ATOM 2402 O O . ALA A 1 303 ? -14.425 5.076 13.857 1.00 88.69 303 ALA A O 1
ATOM 2403 N N . LYS A 1 304 ? -12.589 3.991 14.582 1.00 89.25 304 LYS A N 1
ATOM 2404 C CA . LYS A 1 304 ? -12.715 2.803 13.734 1.00 89.25 304 LYS A CA 1
ATOM 2405 C C . LYS A 1 304 ? -12.542 1.553 14.583 1.00 89.25 304 LYS A C 1
ATOM 2407 O O . LYS A 1 304 ? -11.594 1.477 15.362 1.00 89.25 304 LYS A O 1
ATOM 2412 N N . ILE A 1 305 ? -13.433 0.587 14.404 1.00 90.75 305 ILE A N 1
ATOM 2413 C CA . ILE A 1 305 ? -13.442 -0.691 15.118 1.00 90.75 305 ILE A CA 1
ATOM 2414 C C . ILE A 1 305 ? -13.181 -1.793 14.097 1.00 90.75 305 ILE A C 1
ATOM 2416 O O . ILE A 1 305 ? -13.848 -1.830 13.065 1.00 90.75 305 ILE A O 1
ATOM 2420 N N . ILE A 1 306 ? -12.214 -2.664 14.370 1.00 89.75 306 ILE A N 1
ATOM 2421 C CA . ILE A 1 306 ? -12.065 -3.926 13.642 1.00 89.75 306 ILE A CA 1
ATOM 2422 C C . ILE A 1 306 ? -13.111 -4.867 14.210 1.00 89.75 306 ILE A C 1
ATOM 2424 O O . ILE A 1 306 ? -13.044 -5.211 15.392 1.00 89.75 306 ILE A O 1
ATOM 2428 N N . LYS A 1 307 ? -14.087 -5.248 13.390 1.00 87.12 307 LYS A N 1
ATOM 2429 C CA . LYS A 1 307 ? -15.119 -6.190 13.807 1.00 87.12 307 LYS A CA 1
ATOM 2430 C C . LYS A 1 307 ? -14.484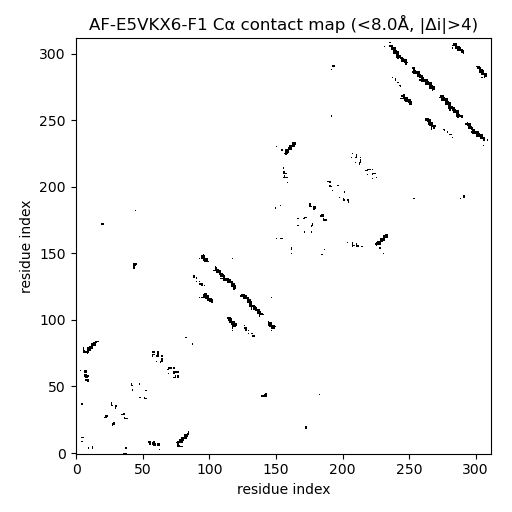 -7.550 14.093 1.00 87.12 307 LYS A C 1
ATOM 2432 O O . LYS A 1 307 ? -13.586 -7.989 13.371 1.00 87.12 307 LYS A O 1
ATOM 2437 N N . ASP A 1 308 ? -14.952 -8.227 15.131 1.00 77.75 308 ASP A N 1
ATOM 2438 C CA . ASP A 1 308 ? -14.568 -9.619 15.323 1.00 77.75 308 ASP A CA 1
ATOM 2439 C C . ASP A 1 308 ? -15.382 -10.505 14.386 1.00 77.75 308 ASP A C 1
ATOM 2441 O O . ASP A 1 308 ? -16.601 -10.637 14.492 1.00 77.75 308 ASP A O 1
ATOM 2445 N N . THR A 1 309 ? -14.680 -11.051 13.400 1.00 60.34 309 THR A N 1
ATOM 2446 C CA . THR A 1 309 ? -15.198 -11.997 12.413 1.00 60.34 309 THR A CA 1
ATOM 2447 C C . THR A 1 309 ? -14.791 -13.441 12.720 1.00 60.34 309 THR A C 1
ATOM 2449 O O . THR A 1 309 ? -15.409 -14.339 12.167 1.00 60.34 309 THR A O 1
ATOM 2452 N N . ASP A 1 310 ? -13.876 -13.675 13.675 1.00 42.50 310 ASP A N 1
ATOM 2453 C CA . ASP A 1 310 ? -13.254 -14.990 13.929 1.00 42.50 310 ASP A CA 1
ATOM 2454 C C . ASP A 1 310 ? -13.092 -15.344 15.431 1.00 42.50 310 ASP A C 1
ATOM 2456 O O . ASP A 1 310 ? -12.000 -15.673 15.896 1.00 42.50 310 ASP A O 1
ATOM 2460 N N . PHE A 1 311 ? -14.178 -15.304 16.214 1.00 37.44 311 PHE A N 1
ATOM 2461 C CA . PHE A 1 311 ? -14.255 -15.973 17.533 1.00 37.44 311 PHE A CA 1
ATOM 2462 C C . PHE A 1 311 ? -15.393 -17.014 17.590 1.00 37.44 311 PHE A C 1
ATOM 2464 O O . PHE A 1 311 ? -16.100 -17.124 18.594 1.00 37.44 311 PHE A O 1
ATOM 2471 N N . ILE A 1 312 ? -15.574 -17.789 16.512 1.00 29.52 312 ILE A N 1
ATOM 2472 C CA . ILE A 1 312 ? -16.333 -19.055 16.524 1.00 29.52 312 ILE A CA 1
ATOM 2473 C C . ILE A 1 312 ? -15.409 -20.182 16.074 1.00 29.52 312 ILE A C 1
ATOM 2475 O O . ILE A 1 312 ? -14.754 -20.007 15.025 1.00 29.52 312 ILE A O 1
#

Sequence (312 aa):
MLPYAKRLNIDYVWVHGAATVLEATFAHSLNMIGTPVLVVEMGVGMRVTKEYCKQLVDGIFVEMKDLGMWQGEVITPKDPLISTDGEVHYLNAGYAGIFLPTVEHWTNVKKGDKIGEILDPLESVVKEELYSECDGILFTLREYPVVYENVEVAKEFAMPYIMLRNPKPYDTTTLNYEWQVWGTQAFSIYTPGTDQVDVKQARYGIDAVIRFLAYHGLIHMKVNRGYRSRIVEENELVTVRTKTSGILVLKVKCGDHLSVGDEIAEIIDTYEGDVIEVIKSPCEGCLFYHGSNPLIYSNTAIAKIIKDTDFI

Solvent-accessible surface area (backbone atoms only — not comparable to full-atom values): 18735 Å² total; per-residue (Å²): 111,69,77,61,59,50,35,30,31,40,72,64,43,80,50,76,77,70,70,89,61,42,77,80,33,71,54,45,53,38,41,74,76,69,43,90,61,84,87,85,86,79,89,46,83,99,55,89,54,68,68,59,54,51,39,41,51,50,7,49,49,34,45,34,33,76,71,67,75,42,87,73,91,65,71,85,54,45,83,42,50,75,46,51,72,88,72,77,83,86,88,78,79,96,64,48,20,40,46,45,70,70,54,62,76,75,34,79,44,44,58,69,38,66,45,27,35,23,26,31,86,86,78,74,39,78,76,42,79,41,58,32,89,47,70,48,67,40,78,75,66,79,77,70,34,70,40,72,57,66,57,71,70,51,46,50,33,17,41,62,65,44,79,50,72,82,86,48,88,78,43,66,79,33,72,56,46,47,37,43,75,75,71,40,95,63,84,87,88,85,52,81,71,74,100,57,88,48,69,72,42,52,46,53,52,50,51,17,52,52,30,35,38,32,75,70,63,76,42,93,68,94,66,80,81,70,35,81,51,44,79,42,51,66,88,45,50,47,75,42,60,40,83,58,56,29,38,52,45,75,71,65,55,70,71,43,75,41,49,65,64,40,69,43,32,35,28,26,37,86,86,81,66,46,78,76,41,80,42,52,34,91,48,46,27,33,30,68,43,63,67,79,68,44,75,41,55,50,67,37,75,45,32,32,28,38,50,68,87,79,89,124

Secondary structure (DSSP, 8-state):
-HHHHTTS--SEEEE---HHHHTTSHHHHHHHTT--------SBTTB--HHHHHHHHHHHHHHHHHTTS--S--PPPP--EEEETTS------SS-EEEEESS-TTEEE-TT-EEEEEEETTTTEEEEEEE-SSSEEE----SS-EE--THHHHHTT--SEEEE-PPPTTGGGSHHHHHHHTT--------S-SSS--HHHHHHHHHHHHHHHHHTTSS-S-------PEEEEGGGEEEEE-SS-EEEEE---TT-EE-TT-EEEEEE-TTT--EEEEEE-SSSEEEEEE---SEE-TT-EEEEEEE-----

Nearest PDB structures (foldseek):
  8eip-assembly1_D  TM=7.073E-01  e=8.029E-10  Acinetobacter baylyi ADP1
  6twm-assembly10_J  TM=7.880E-01  e=2.376E-07  Ruegeria pomeroyi DSS-3
  6twl-assembly1_A  TM=7.683E-01  e=5.310E-07  Ruegeria pomeroyi DSS-3
  3na6-assembly1_A  TM=7.856E-01  e=1.520E-06  Ruegeria sp. TM1040
  6twm-assembly13_D  TM=7.178E-01  e=4.146E-07  Ruegeria pomeroyi DSS-3

Mean predicted aligned error: 16.11 Å

pLDDT: mean 81.21, std 12.54, range [29.52, 97.0]

Radius of gyration: 26.83 Å; Cα contacts (8 Å, |Δi|>4): 522; chains: 1; bounding box: 56×53×70 Å